Protein AF-A0A2J7QCN4-F1 (afdb_monomer_lite)

Radius of gyration: 25.16 Å; chains: 1; bounding box: 53×56×81 Å

Foldseek 3Di:
DDDDDDDDPDDDDDDDPDDDDDDPDPDPPPDPPPDPDPDPVVVCVVPDPDDPVNVVVVVVVVVVLLVVLLVVLLVLLCVLQVDDSVLSNVQCVVPVCSSVADSVQLNLQSVLCVVLVHHSVLCSVVVVSSRDGPVLLVVLVVLVVLLVPSPPSLQVLVSPDDPVLSNVLSVLLCVCQVPQVVSHPLVSCCVLVVHGSSVSNNVCSVVVCLSVPPVVVNVVVSVVVVVVVVVVVD

Secondary structure (DSSP, 8-state):
--PPPP-------------------------------S-HHHHHHHH----HHHHHHHHHHHHHHHHHHHHHHHHHHHHHH---HHHHHHHHHH-GGGGGS-HHHHHHHHHHHHHTT--HHHHHH-GGGGGS-HHHHHHHHHHHHHTT---HHHHGGGGGS-HHHHHHHHHHHHHHTTTSGGG-HHHHHHHHHT--HHHHHHHHHH-GGGGTS-HHHHHHHHHHHHHHHHHH--

Structure (mmCIF, N/CA/C/O backbone):
data_AF-A0A2J7QCN4-F1
#
_entry.id   AF-A0A2J7QCN4-F1
#
loop_
_atom_site.group_PDB
_atom_site.id
_atom_site.type_symbol
_atom_site.label_atom_id
_atom_site.label_alt_id
_atom_site.label_comp_id
_atom_site.label_asym_id
_atom_site.label_entity_id
_atom_site.label_seq_id
_atom_site.pdbx_PDB_ins_code
_atom_site.Cartn_x
_a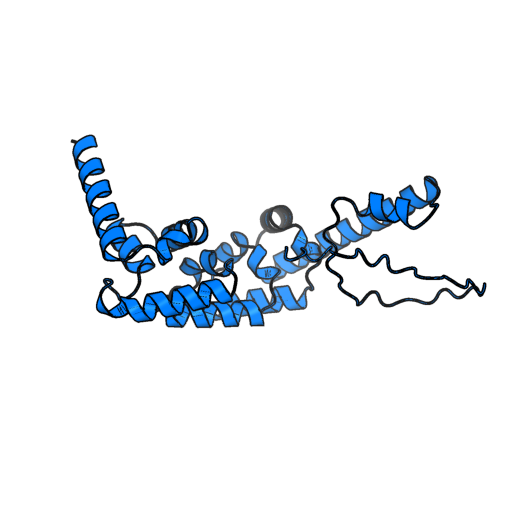tom_site.Cartn_y
_atom_site.Cartn_z
_atom_site.occupancy
_atom_site.B_iso_or_equiv
_atom_site.auth_seq_id
_atom_site.auth_comp_id
_atom_site.auth_asym_id
_atom_site.auth_atom_id
_atom_site.pdbx_PDB_model_num
ATOM 1 N N . MET A 1 1 ? -29.861 -42.115 1.160 1.00 37.62 1 MET A N 1
ATOM 2 C CA . MET A 1 1 ? -28.530 -42.316 0.552 1.00 37.62 1 MET A CA 1
ATOM 3 C C . MET A 1 1 ? -28.405 -41.332 -0.600 1.00 37.62 1 MET A C 1
ATOM 5 O O . MET A 1 1 ? -29.045 -41.533 -1.619 1.00 37.62 1 MET A O 1
ATOM 9 N N . GLY A 1 2 ? -27.727 -40.205 -0.376 1.00 33.53 2 GLY A N 1
ATOM 10 C CA . GLY A 1 2 ? -27.550 -39.142 -1.370 1.00 33.53 2 GLY A CA 1
ATOM 11 C C . GLY A 1 2 ? -26.105 -39.142 -1.850 1.00 33.53 2 GLY A C 1
ATOM 12 O O . GLY A 1 2 ? -25.197 -38.942 -1.048 1.00 33.53 2 GLY A O 1
ATOM 13 N N . SER A 1 3 ? -25.912 -39.446 -3.128 1.00 32.59 3 SER A N 1
ATOM 14 C CA . SER A 1 3 ? -24.612 -39.659 -3.760 1.00 32.59 3 SER A CA 1
ATOM 15 C C . SER A 1 3 ? -23.848 -38.347 -3.967 1.00 32.59 3 SER A C 1
ATOM 17 O O . SER A 1 3 ? -24.400 -37.350 -4.426 1.00 32.59 3 SER A O 1
ATOM 19 N N . VAL A 1 4 ? -22.559 -38.377 -3.630 1.00 31.53 4 VAL A N 1
ATOM 20 C CA . VAL A 1 4 ? -21.573 -37.302 -3.815 1.00 31.53 4 VAL A CA 1
ATOM 21 C C . VAL A 1 4 ? -21.282 -37.105 -5.314 1.00 31.53 4 VAL A C 1
ATOM 23 O O . VAL A 1 4 ? -21.161 -38.105 -6.025 1.00 31.53 4 VAL A O 1
ATOM 26 N N . PRO A 1 5 ? -21.108 -35.872 -5.831 1.00 33.16 5 PRO A N 1
ATOM 27 C CA . PRO A 1 5 ? -20.642 -35.679 -7.197 1.00 33.16 5 PRO A CA 1
ATOM 28 C C . PRO A 1 5 ? -19.135 -35.951 -7.303 1.00 33.16 5 PRO A C 1
ATOM 30 O O . PRO A 1 5 ? -18.314 -35.313 -6.643 1.00 33.16 5 PRO A O 1
ATOM 33 N N . VAL A 1 6 ? -18.789 -36.893 -8.178 1.00 34.16 6 VAL A N 1
ATOM 34 C CA . VAL A 1 6 ? -17.428 -37.199 -8.627 1.00 34.16 6 VAL A CA 1
ATOM 35 C C . VAL A 1 6 ? -16.968 -36.096 -9.587 1.00 34.16 6 VAL A C 1
ATOM 37 O O . VAL A 1 6 ? -17.616 -35.837 -10.601 1.00 34.16 6 VAL A O 1
ATOM 40 N N . PHE A 1 7 ? -15.847 -35.440 -9.280 1.00 29.42 7 PHE A N 1
ATOM 41 C CA . PHE A 1 7 ? -15.194 -34.500 -10.192 1.00 29.42 7 PHE A CA 1
ATOM 42 C C . PHE A 1 7 ? -14.571 -35.271 -11.363 1.00 29.42 7 PHE A C 1
ATOM 44 O O . PHE A 1 7 ? -13.593 -35.996 -11.202 1.00 29.42 7 PHE A O 1
ATOM 51 N N . VAL A 1 8 ? -15.149 -35.112 -12.552 1.00 31.61 8 VAL A N 1
ATOM 52 C CA . VAL A 1 8 ? -14.617 -35.665 -13.800 1.00 31.61 8 VAL A CA 1
ATOM 53 C C . VAL A 1 8 ? -13.475 -34.768 -14.281 1.00 31.61 8 VAL A C 1
ATOM 55 O O . VAL A 1 8 ? -13.706 -33.653 -14.751 1.00 31.61 8 VAL A O 1
ATOM 58 N N . ASN A 1 9 ? -12.238 -35.258 -14.179 1.00 29.83 9 ASN A N 1
ATOM 59 C CA . ASN A 1 9 ? -11.083 -34.673 -14.857 1.00 29.83 9 ASN A CA 1
ATOM 60 C C . ASN A 1 9 ? -11.290 -34.778 -16.375 1.00 29.83 9 ASN A C 1
ATOM 62 O O . ASN A 1 9 ? -11.136 -35.849 -16.961 1.00 29.83 9 ASN A O 1
ATOM 66 N N . ARG A 1 10 ? -11.642 -33.666 -17.031 1.00 28.80 10 ARG A N 1
ATOM 67 C CA . ARG A 1 10 ? -11.603 -33.574 -18.496 1.00 28.80 10 ARG A CA 1
ATOM 68 C C . ARG A 1 10 ? -10.154 -33.414 -18.943 1.00 28.80 10 ARG A C 1
ATOM 70 O O . ARG A 1 10 ? -9.606 -32.316 -18.912 1.00 28.80 10 ARG A O 1
ATOM 77 N N . VAL A 1 11 ? -9.556 -34.517 -19.379 1.00 28.55 11 VAL A N 1
ATOM 78 C CA . VAL A 1 11 ? -8.359 -34.509 -20.222 1.00 28.55 11 VAL A CA 1
ATOM 79 C C . VAL A 1 11 ? -8.777 -33.949 -21.582 1.00 28.55 11 VAL A C 1
ATOM 81 O O . VAL A 1 11 ? -9.581 -34.555 -22.287 1.00 28.55 11 VAL A O 1
ATOM 84 N N . ILE A 1 12 ? -8.286 -32.762 -21.937 1.00 28.27 12 ILE A N 1
ATOM 85 C CA . ILE A 1 12 ? -8.463 -32.207 -23.281 1.00 28.27 12 ILE A CA 1
ATOM 86 C C . ILE A 1 12 ? -7.458 -32.928 -24.185 1.00 28.27 12 ILE A C 1
ATOM 88 O O . ILE A 1 12 ? -6.267 -32.633 -24.150 1.00 28.27 12 ILE A O 1
ATOM 92 N N . GLN A 1 13 ? -7.930 -33.898 -24.970 1.00 25.45 13 GLN A N 1
ATOM 93 C CA . GLN A 1 13 ? -7.167 -34.441 -26.093 1.00 25.45 13 GLN A CA 1
ATOM 94 C C . GLN A 1 13 ? -7.101 -33.378 -27.195 1.00 25.45 13 GLN A C 1
ATOM 96 O O . GLN A 1 13 ? -8.122 -33.023 -27.780 1.00 25.45 13 GLN A O 1
ATOM 101 N N . ILE A 1 14 ? -5.900 -32.879 -27.486 1.00 32.44 14 ILE A N 1
ATOM 102 C CA . ILE A 1 14 ? -5.629 -32.113 -28.705 1.00 32.44 14 ILE A CA 1
ATOM 103 C C . ILE A 1 14 ? -5.033 -33.099 -29.710 1.00 32.44 14 ILE A C 1
ATOM 105 O O . ILE A 1 14 ? -3.879 -33.504 -29.597 1.00 32.44 14 ILE A O 1
ATOM 109 N N . SER A 1 15 ? -5.842 -33.534 -30.672 1.00 27.91 15 SER A N 1
ATOM 110 C CA . SER A 1 15 ? -5.385 -34.312 -31.822 1.00 27.91 15 SER A CA 1
ATOM 111 C C . SER A 1 15 ? -4.642 -33.393 -32.797 1.00 27.91 15 SER A C 1
ATOM 113 O O . SER A 1 15 ? -5.266 -32.559 -33.451 1.00 27.91 15 SER A O 1
ATOM 115 N N . ASN A 1 16 ? -3.321 -33.548 -32.911 1.00 32.59 16 ASN A N 1
ATOM 116 C CA . ASN A 1 16 ? -2.521 -32.880 -33.937 1.00 32.59 16 ASN A CA 1
ATOM 117 C C . ASN A 1 16 ? -2.533 -33.705 -35.231 1.00 32.59 16 ASN A C 1
ATOM 119 O O . ASN A 1 16 ? -1.827 -34.704 -35.350 1.00 32.59 16 ASN A O 1
ATOM 123 N N . SER A 1 17 ? -3.293 -33.262 -36.231 1.00 29.64 17 SER A N 1
ATOM 124 C CA . SER A 1 17 ? -3.067 -33.652 -37.624 1.00 29.64 17 SER A CA 1
ATOM 125 C C . SER A 1 17 ? -1.916 -32.811 -38.185 1.00 29.64 17 SER A C 1
ATOM 127 O O . SER A 1 17 ? -2.104 -31.657 -38.572 1.00 29.64 17 SER A O 1
ATOM 129 N N . ILE A 1 18 ? -0.708 -33.374 -38.190 1.00 31.88 18 ILE A N 1
ATOM 130 C CA . ILE A 1 18 ? 0.493 -32.747 -38.754 1.00 31.88 18 ILE A CA 1
ATOM 131 C C . ILE A 1 18 ? 0.404 -32.809 -40.283 1.00 31.88 18 ILE A C 1
ATOM 133 O O . ILE A 1 18 ? 0.609 -33.866 -40.876 1.00 31.88 18 ILE A O 1
ATOM 137 N N . SER A 1 19 ? 0.138 -31.673 -40.928 1.00 27.52 19 SER A N 1
ATOM 138 C CA . SER A 1 19 ? 0.471 -31.478 -42.343 1.00 27.52 19 SER A CA 1
ATOM 139 C C . SER A 1 19 ? 1.795 -30.726 -42.423 1.00 27.52 19 SER A C 1
ATOM 141 O O . SER A 1 19 ? 1.923 -29.604 -41.940 1.00 27.52 19 SER A O 1
ATOM 143 N N . LYS A 1 20 ? 2.804 -31.394 -42.987 1.00 40.84 20 LYS A N 1
ATOM 144 C CA . LYS A 1 20 ? 4.145 -30.859 -43.227 1.00 40.84 20 LYS A CA 1
ATOM 145 C C . LYS A 1 20 ? 4.080 -29.736 -44.264 1.00 40.84 20 LYS A C 1
ATOM 147 O O . LYS A 1 20 ? 3.957 -30.021 -45.449 1.00 40.84 20 LYS A O 1
ATOM 152 N N . THR A 1 21 ? 4.262 -28.491 -43.840 1.00 27.11 21 THR A N 1
ATOM 153 C CA . THR A 1 21 ? 4.713 -27.403 -44.719 1.00 27.11 21 THR A CA 1
ATOM 154 C C . THR A 1 21 ? 5.641 -26.478 -43.944 1.00 27.11 21 THR A C 1
ATOM 156 O O . THR A 1 21 ? 5.230 -25.834 -42.982 1.00 27.11 21 THR A O 1
ATOM 159 N N . ASN A 1 22 ? 6.901 -26.434 -44.379 1.00 38.41 22 ASN A N 1
ATOM 160 C CA . ASN A 1 22 ? 7.912 -25.476 -43.951 1.00 38.41 22 ASN A CA 1
ATOM 161 C C . ASN A 1 22 ? 7.435 -24.048 -44.231 1.00 38.41 22 ASN A C 1
ATOM 163 O O . ASN A 1 22 ? 7.489 -23.600 -45.373 1.00 38.41 22 ASN A O 1
ATOM 167 N N . VAL A 1 23 ? 7.013 -23.325 -43.196 1.00 28.00 23 VAL A N 1
ATOM 168 C CA . VAL A 1 23 ? 6.958 -21.861 -43.204 1.00 28.00 23 VAL A CA 1
ATOM 169 C C . VAL A 1 23 ? 7.360 -21.390 -41.814 1.00 28.00 23 VAL A C 1
ATOM 171 O O . VAL A 1 23 ? 6.683 -21.669 -40.827 1.00 28.00 23 VAL A O 1
ATOM 174 N N . ILE A 1 24 ? 8.469 -20.658 -41.746 1.00 34.16 24 ILE A N 1
ATOM 175 C CA . ILE A 1 24 ? 8.849 -19.834 -40.599 1.00 34.16 24 ILE A CA 1
ATOM 176 C C . ILE A 1 24 ? 7.786 -18.731 -40.490 1.00 34.16 24 ILE A C 1
ATOM 178 O O . ILE A 1 24 ? 7.936 -17.638 -41.033 1.00 34.16 24 ILE A O 1
ATOM 182 N N . SER A 1 25 ? 6.654 -19.027 -39.856 1.00 28.39 25 SER A N 1
ATOM 183 C CA . SER A 1 25 ? 5.650 -18.020 -39.533 1.00 28.39 25 SER A CA 1
ATOM 184 C C . SER A 1 25 ? 5.987 -17.435 -38.169 1.00 28.39 25 SER A C 1
ATOM 186 O O . SER A 1 25 ? 5.909 -18.121 -37.151 1.00 28.39 25 SER A O 1
ATOM 188 N N . ARG A 1 26 ? 6.361 -16.152 -38.152 1.00 32.62 26 ARG A N 1
ATOM 189 C CA . ARG A 1 26 ? 6.443 -15.327 -36.944 1.00 32.62 26 ARG A CA 1
ATOM 190 C C . ARG A 1 26 ? 5.085 -15.354 -36.238 1.00 32.62 26 ARG A C 1
ATOM 192 O O . ARG A 1 26 ? 4.160 -14.671 -36.666 1.00 32.62 26 ARG A O 1
ATOM 199 N N . ILE A 1 27 ? 4.958 -16.135 -35.169 1.00 28.89 27 ILE A N 1
ATOM 200 C CA . ILE A 1 27 ? 3.779 -16.088 -34.303 1.00 28.89 27 ILE A CA 1
ATOM 201 C C . ILE A 1 27 ? 3.999 -14.942 -33.307 1.00 28.89 27 ILE A C 1
ATOM 203 O O . ILE A 1 27 ? 4.975 -14.973 -32.554 1.00 28.89 27 ILE A O 1
ATOM 207 N N . PRO A 1 28 ? 3.124 -13.923 -33.262 1.00 28.41 28 PRO A N 1
ATOM 208 C CA . PRO A 1 28 ? 3.174 -12.930 -32.207 1.00 28.41 28 PRO A CA 1
ATOM 209 C C . PRO A 1 28 ? 2.711 -13.606 -30.913 1.00 28.41 28 PRO A C 1
ATOM 211 O O . PRO A 1 28 ? 1.531 -13.908 -30.740 1.00 28.41 28 PRO A O 1
ATOM 214 N N . LEU A 1 29 ? 3.641 -13.852 -29.988 1.00 36.38 29 LEU A N 1
ATOM 215 C CA . LEU A 1 29 ? 3.338 -14.330 -28.638 1.00 36.38 29 LEU A CA 1
ATOM 216 C C . LEU A 1 29 ? 2.695 -13.202 -27.816 1.00 36.38 29 LEU A C 1
ATOM 218 O O . LEU A 1 29 ? 3.283 -12.651 -26.889 1.00 36.38 29 LEU A O 1
ATOM 222 N N . CYS A 1 30 ? 1.456 -12.855 -28.155 1.00 29.64 30 CYS A N 1
ATOM 223 C CA . CYS A 1 30 ? 0.575 -12.068 -27.306 1.00 29.64 30 CYS A CA 1
ATOM 224 C C . CYS A 1 30 ? -0.631 -12.928 -26.921 1.00 29.64 30 CYS A C 1
ATOM 226 O O . CYS A 1 30 ? -1.755 -12.687 -27.336 1.00 29.64 30 CYS A O 1
ATOM 228 N N . ASN A 1 31 ? -0.376 -13.955 -26.113 1.00 28.91 31 ASN A N 1
ATOM 229 C CA . ASN A 1 31 ? -1.382 -14.549 -25.243 1.00 28.91 31 ASN A CA 1
ATOM 230 C C . ASN A 1 31 ? -0.716 -14.822 -23.896 1.00 28.91 31 ASN A C 1
ATOM 232 O O . ASN A 1 31 ? -0.062 -15.839 -23.680 1.00 28.91 31 ASN A O 1
ATOM 236 N N . ARG A 1 32 ? -0.840 -13.846 -22.988 1.00 35.75 32 ARG A N 1
ATOM 237 C CA . ARG A 1 32 ? -0.408 -13.961 -21.592 1.00 35.75 32 ARG A CA 1
ATOM 238 C C . ARG A 1 32 ? -1.319 -14.947 -20.862 1.00 35.75 32 ARG A C 1
ATOM 240 O O . ARG A 1 32 ? -2.229 -14.540 -20.144 1.00 35.75 32 ARG A O 1
ATOM 247 N N . ILE A 1 33 ? -1.041 -16.236 -21.000 1.00 28.39 33 ILE A N 1
ATOM 248 C CA . ILE A 1 33 ? -1.366 -17.194 -19.949 1.00 28.39 33 ILE A CA 1
ATOM 249 C C . ILE A 1 33 ? -0.236 -17.053 -18.929 1.00 28.39 33 ILE A C 1
ATOM 251 O O . ILE A 1 33 ? 0.910 -17.399 -19.205 1.00 28.39 33 ILE A O 1
ATOM 255 N N . SER A 1 34 ? -0.529 -16.479 -17.760 1.00 30.98 34 SER A N 1
ATOM 256 C CA . SER A 1 34 ? 0.391 -16.512 -16.620 1.00 30.98 34 SER A CA 1
ATOM 257 C C . SER A 1 34 ? 0.478 -17.943 -16.101 1.00 30.98 34 SER A C 1
ATOM 259 O O . SER A 1 34 ? -0.148 -18.288 -15.100 1.00 30.98 34 SER A O 1
ATOM 261 N N . ILE A 1 35 ? 1.252 -18.783 -16.782 1.00 31.47 35 ILE A N 1
ATOM 262 C CA . ILE A 1 35 ? 1.657 -20.063 -16.223 1.00 31.47 35 ILE A CA 1
ATOM 263 C C . ILE A 1 35 ? 2.768 -19.742 -15.217 1.00 31.47 35 ILE A C 1
ATOM 265 O O . ILE A 1 35 ? 3.875 -19.350 -15.584 1.00 31.47 35 ILE A O 1
ATOM 269 N N . ARG A 1 36 ? 2.449 -19.827 -13.921 1.00 33.06 36 ARG A N 1
ATOM 270 C CA . ARG A 1 36 ? 3.464 -19.908 -12.864 1.00 33.06 36 ARG A CA 1
ATOM 271 C C . ARG A 1 36 ? 4.140 -21.266 -13.009 1.00 33.06 36 ARG A C 1
ATOM 273 O O . ARG A 1 36 ? 3.643 -22.247 -12.470 1.00 33.06 36 ARG A O 1
ATOM 280 N N . VAL A 1 37 ? 5.237 -21.322 -13.748 1.00 36.00 37 VAL A N 1
ATOM 281 C CA . VAL A 1 37 ? 6.035 -22.541 -13.877 1.00 36.00 37 VAL A CA 1
ATOM 282 C C . VAL A 1 37 ? 7.326 -22.279 -13.140 1.00 36.00 37 VAL A C 1
ATOM 284 O O . VAL A 1 37 ? 8.145 -21.468 -13.570 1.00 36.00 37 VAL A O 1
ATOM 287 N N . ALA A 1 38 ? 7.482 -22.940 -11.999 1.00 33.12 38 ALA A N 1
ATOM 288 C CA . ALA A 1 38 ? 8.807 -23.221 -11.490 1.00 33.12 38 ALA A CA 1
ATOM 289 C C . ALA A 1 38 ? 9.499 -24.054 -12.579 1.00 33.12 38 ALA A C 1
ATOM 291 O O . ALA A 1 38 ? 9.133 -25.204 -12.794 1.00 33.12 38 ALA A O 1
ATOM 292 N N . SER A 1 39 ? 10.411 -23.423 -13.317 1.00 39.84 39 SER A N 1
ATOM 293 C CA . SER A 1 39 ? 11.233 -24.040 -14.365 1.00 39.84 39 SER A CA 1
ATOM 294 C C . SER A 1 39 ? 10.498 -24.334 -15.685 1.00 39.84 39 SER A C 1
ATOM 296 O O . SER A 1 39 ? 10.040 -25.444 -15.941 1.00 39.84 39 SER A O 1
ATOM 298 N N . GLN A 1 40 ? 10.467 -23.346 -16.590 1.00 44.03 40 GLN A N 1
ATOM 299 C CA . GLN A 1 40 ? 10.102 -23.542 -18.007 1.00 44.03 40 GLN A CA 1
ATOM 300 C C . GLN A 1 40 ? 10.906 -24.669 -18.688 1.00 44.03 40 GLN A C 1
ATOM 302 O O . GLN A 1 40 ? 10.403 -25.284 -19.622 1.00 44.03 40 GLN A O 1
ATOM 307 N N . SER A 1 41 ? 12.101 -24.997 -18.184 1.00 46.47 41 SER A N 1
ATOM 308 C CA . SER A 1 41 ? 12.919 -26.120 -18.657 1.00 46.47 41 SER A CA 1
ATOM 309 C C . SER A 1 41 ? 12.246 -27.490 -18.505 1.00 46.47 41 SER A C 1
ATOM 311 O O . SER A 1 41 ? 12.491 -28.375 -19.321 1.00 46.47 41 SER A O 1
ATOM 313 N N . LEU A 1 42 ? 11.367 -27.674 -17.513 1.00 42.44 42 LEU A N 1
ATOM 314 C CA . LEU A 1 42 ? 10.618 -28.924 -17.343 1.00 42.44 42 LEU A CA 1
ATOM 315 C C . LEU A 1 42 ? 9.452 -29.029 -18.336 1.00 42.44 42 LEU A C 1
ATOM 317 O O . LEU A 1 42 ? 9.222 -30.100 -18.885 1.00 42.44 42 LEU A O 1
ATOM 321 N N . LEU A 1 43 ? 8.781 -27.913 -18.645 1.00 43.69 43 LEU A N 1
ATOM 322 C CA . LEU A 1 43 ? 7.694 -27.898 -19.634 1.00 43.69 43 LEU A CA 1
ATOM 323 C C . LEU A 1 43 ? 8.176 -28.130 -21.069 1.00 43.69 43 LEU A C 1
ATOM 325 O O . LEU A 1 43 ? 7.457 -28.740 -21.855 1.00 43.69 43 LEU A O 1
ATOM 329 N N . ILE A 1 44 ? 9.372 -27.652 -21.422 1.00 49.50 44 ILE A N 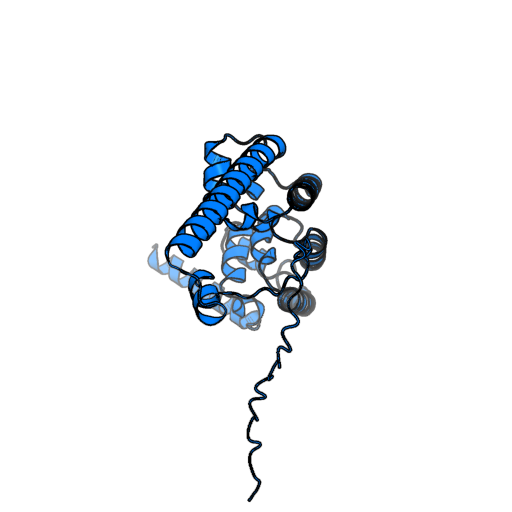1
ATOM 330 C CA . ILE A 1 44 ? 9.942 -27.866 -22.763 1.00 49.50 44 ILE A CA 1
ATOM 331 C C . ILE A 1 44 ? 10.282 -29.350 -22.974 1.00 49.50 44 ILE A C 1
ATOM 333 O O . ILE A 1 44 ? 10.013 -29.893 -24.045 1.00 49.50 44 ILE A O 1
ATOM 337 N N . ARG A 1 45 ? 10.783 -30.033 -21.935 1.00 45.31 45 ARG A N 1
ATOM 338 C CA . ARG A 1 45 ? 11.063 -31.479 -21.974 1.00 45.31 45 ARG A CA 1
ATOM 339 C C . ARG A 1 45 ? 9.816 -32.336 -22.179 1.00 45.31 45 ARG A C 1
ATOM 341 O O . ARG A 1 45 ? 9.896 -33.379 -22.814 1.00 45.31 45 ARG A O 1
ATOM 348 N N . GLU A 1 46 ? 8.681 -31.911 -21.635 1.00 47.41 46 GLU A N 1
ATOM 349 C CA . GLU A 1 46 ? 7.443 -32.697 -21.670 1.00 47.41 46 GLU A CA 1
ATOM 350 C C . GLU A 1 46 ? 6.647 -32.498 -22.974 1.00 47.41 46 GLU A C 1
ATOM 352 O O . GLU A 1 46 ? 5.850 -33.355 -23.348 1.00 47.41 46 GLU A O 1
ATOM 357 N N . LEU A 1 47 ? 6.883 -31.393 -23.698 1.00 49.88 47 LEU A N 1
ATOM 358 C CA . LEU A 1 47 ? 6.157 -31.041 -24.928 1.00 49.88 47 LEU A CA 1
ATOM 359 C C . LEU A 1 47 ? 6.947 -31.271 -26.224 1.00 49.88 47 LEU A C 1
ATOM 361 O O . LEU A 1 47 ? 6.347 -31.284 -27.300 1.00 49.88 47 LEU A O 1
ATOM 365 N N . THR A 1 48 ? 8.262 -31.472 -26.150 1.00 49.03 48 THR A N 1
ATOM 366 C CA . THR A 1 48 ? 9.123 -31.621 -27.330 1.00 49.03 48 THR A CA 1
ATOM 367 C C . THR A 1 48 ? 10.315 -32.528 -27.017 1.00 49.03 48 THR A C 1
ATOM 369 O O . THR A 1 48 ? 10.990 -32.336 -26.010 1.00 49.03 48 THR A O 1
ATOM 372 N N . SER A 1 49 ? 10.601 -33.504 -27.885 1.00 56.50 49 SER A N 1
ATOM 373 C CA . SER A 1 49 ? 11.833 -34.309 -27.857 1.00 56.50 49 SER A CA 1
ATOM 374 C C . SER A 1 49 ? 13.032 -33.457 -28.307 1.00 56.50 49 SER A C 1
ATOM 376 O O . SER A 1 49 ? 13.554 -33.639 -29.405 1.00 56.50 49 SER A O 1
ATOM 378 N N . VAL A 1 50 ? 13.383 -32.446 -27.514 1.00 57.31 50 VAL A N 1
ATOM 379 C CA . VAL A 1 50 ? 14.478 -31.507 -27.802 1.00 57.31 50 VAL A CA 1
ATOM 380 C C . VAL A 1 50 ? 15.802 -32.189 -27.462 1.00 57.31 50 VAL A C 1
ATOM 382 O O . VAL A 1 50 ? 15.927 -32.743 -26.368 1.00 57.31 50 VAL A O 1
ATOM 385 N N . ASN A 1 51 ? 16.766 -32.175 -28.386 1.00 64.69 51 ASN A N 1
ATOM 386 C CA . ASN A 1 51 ? 18.107 -32.699 -28.123 1.00 64.69 51 ASN A CA 1
ATOM 387 C C . ASN A 1 51 ? 18.837 -31.799 -27.114 1.00 64.69 51 ASN A C 1
ATOM 389 O O . ASN A 1 51 ? 18.538 -30.609 -27.005 1.00 64.69 51 ASN A O 1
ATOM 393 N N . ASP A 1 52 ? 19.810 -32.347 -26.384 1.00 62.59 52 ASP A N 1
ATOM 394 C CA . ASP A 1 52 ? 20.534 -31.582 -25.361 1.00 62.59 52 ASP A CA 1
ATOM 395 C C . ASP A 1 52 ? 21.255 -30.350 -25.957 1.00 62.59 52 ASP A C 1
ATOM 397 O O . ASP A 1 52 ? 21.258 -29.298 -25.323 1.00 62.59 52 ASP A O 1
ATOM 401 N N . ASP A 1 53 ? 21.755 -30.421 -27.198 1.00 61.78 53 ASP A N 1
ATOM 402 C CA . ASP A 1 53 ? 22.376 -29.283 -27.904 1.00 61.78 53 ASP A CA 1
ATOM 403 C C . ASP A 1 53 ? 21.386 -28.133 -28.181 1.00 61.78 53 ASP A C 1
ATOM 405 O O . ASP A 1 53 ? 21.687 -26.968 -27.911 1.00 61.78 53 ASP A O 1
ATOM 409 N N . ASP A 1 54 ? 20.165 -28.453 -28.623 1.00 60.81 54 ASP A N 1
ATOM 410 C CA . ASP A 1 54 ? 19.098 -27.466 -28.839 1.00 60.81 54 ASP A CA 1
ATOM 411 C C . ASP A 1 54 ? 18.687 -26.803 -27.508 1.00 60.81 54 ASP A C 1
ATOM 413 O O . ASP A 1 54 ? 18.340 -25.620 -27.454 1.00 60.81 54 ASP A O 1
ATOM 417 N N . LEU A 1 55 ? 18.753 -27.549 -26.398 1.00 57.78 55 LEU A N 1
ATOM 418 C CA . LEU A 1 55 ? 18.450 -27.039 -25.061 1.00 57.78 55 LEU A CA 1
ATOM 419 C C . LEU A 1 55 ? 19.490 -26.005 -24.591 1.00 57.78 55 LEU A C 1
ATOM 421 O O . LEU A 1 55 ? 19.114 -25.023 -23.944 1.00 57.78 55 LEU A O 1
ATOM 425 N N . TYR A 1 56 ? 20.772 -26.193 -24.927 1.00 66.94 56 TYR A N 1
ATOM 426 C CA . TYR A 1 56 ? 21.833 -25.225 -24.627 1.00 66.94 56 TYR A CA 1
ATOM 427 C C . TYR A 1 56 ? 21.670 -23.926 -25.420 1.00 66.94 56 TYR A C 1
ATOM 429 O O . TYR A 1 56 ? 21.757 -22.850 -24.823 1.00 66.94 56 TYR A O 1
ATOM 437 N N . GLU A 1 57 ? 21.378 -23.999 -26.721 1.00 62.56 57 GLU A N 1
ATOM 438 C CA . GLU A 1 57 ? 21.142 -22.803 -27.546 1.00 62.56 57 GLU A CA 1
ATOM 439 C C . GLU A 1 57 ? 19.919 -22.011 -27.075 1.00 62.56 57 GLU A C 1
ATOM 441 O O . GLU A 1 57 ? 19.969 -20.785 -26.951 1.00 62.56 57 GLU A O 1
ATOM 446 N N . ILE A 1 58 ? 18.831 -22.709 -26.743 1.00 63.34 58 ILE A N 1
ATOM 447 C CA . ILE A 1 58 ? 17.625 -22.095 -26.183 1.00 63.34 58 ILE A CA 1
ATOM 448 C C . ILE A 1 58 ? 17.953 -21.382 -24.864 1.00 63.34 58 ILE A C 1
ATOM 450 O O . ILE A 1 58 ? 17.547 -20.236 -24.659 1.00 63.34 58 ILE A O 1
ATOM 454 N N . ASN A 1 59 ? 18.704 -22.030 -23.971 1.00 65.94 59 ASN A N 1
ATOM 455 C CA . ASN A 1 59 ? 19.068 -21.449 -22.681 1.00 65.94 59 ASN A CA 1
ATOM 456 C C . ASN A 1 59 ? 20.007 -20.235 -22.827 1.00 65.94 59 ASN A C 1
ATOM 458 O O . ASN A 1 59 ? 19.830 -19.242 -22.122 1.00 65.94 59 ASN A O 1
ATOM 462 N N . ASP A 1 60 ? 20.953 -20.272 -23.770 1.00 66.75 60 ASP A N 1
ATOM 463 C CA . ASP A 1 60 ? 21.851 -19.148 -24.068 1.00 66.75 60 ASP A CA 1
ATOM 464 C C . ASP A 1 60 ? 21.102 -17.939 -24.661 1.00 66.75 60 ASP A C 1
ATOM 466 O O . ASP A 1 60 ? 21.343 -16.793 -24.270 1.00 66.75 60 ASP A O 1
ATOM 470 N N . LEU A 1 61 ? 20.126 -18.178 -25.545 1.00 65.19 61 LEU A N 1
ATOM 471 C CA . LEU A 1 61 ? 19.233 -17.127 -26.047 1.00 65.19 61 LEU A CA 1
ATOM 472 C C . LEU A 1 61 ? 18.403 -16.503 -24.914 1.00 65.19 61 LEU A C 1
ATOM 474 O O . LEU A 1 61 ? 18.303 -15.276 -24.829 1.00 65.19 61 LEU A O 1
ATOM 478 N N . TYR A 1 62 ? 17.863 -17.319 -24.003 1.00 67.56 62 TYR A N 1
ATOM 479 C CA . TYR A 1 62 ? 17.110 -16.821 -22.847 1.00 67.56 62 TYR A CA 1
ATOM 480 C C . TYR A 1 62 ? 17.968 -15.992 -21.883 1.00 67.56 62 TYR A C 1
ATOM 482 O O . TYR A 1 62 ? 17.501 -14.960 -21.386 1.00 67.56 62 TYR A O 1
ATOM 490 N N . GLU A 1 63 ? 19.208 -16.405 -21.611 1.00 67.56 63 GLU A N 1
ATOM 491 C CA . GLU A 1 63 ? 20.119 -15.636 -20.755 1.00 67.56 63 GLU A CA 1
ATOM 492 C C . GLU A 1 63 ? 20.563 -14.325 -21.427 1.00 67.56 63 GLU A C 1
ATOM 494 O O . GLU A 1 63 ? 20.606 -13.281 -20.765 1.00 67.56 63 GLU A O 1
ATOM 499 N N . ARG A 1 64 ? 20.778 -14.318 -22.753 1.00 65.12 64 ARG A N 1
ATOM 500 C CA . ARG A 1 64 ? 21.049 -13.084 -23.515 1.00 65.12 64 ARG A CA 1
ATOM 501 C C . ARG A 1 64 ? 19.887 -12.093 -23.460 1.00 65.12 64 ARG A C 1
ATOM 503 O O . ARG A 1 64 ? 20.105 -10.921 -23.138 1.00 65.12 64 ARG A O 1
ATOM 510 N N . ASP A 1 65 ? 18.658 -12.550 -23.693 1.00 72.81 65 ASP A N 1
ATOM 511 C CA . ASP A 1 65 ? 17.460 -11.704 -23.603 1.00 72.81 65 ASP A CA 1
ATOM 512 C C . ASP A 1 65 ? 17.261 -11.156 -22.186 1.00 72.81 65 ASP A C 1
ATOM 514 O O . ASP A 1 65 ? 16.891 -9.994 -21.986 1.00 72.81 65 ASP A O 1
ATOM 518 N N . ARG A 1 66 ? 17.531 -11.973 -21.166 1.00 70.06 66 ARG A N 1
ATOM 519 C CA . ARG A 1 66 ? 17.439 -11.564 -19.762 1.00 70.06 66 ARG A CA 1
ATOM 520 C C . ARG A 1 66 ? 18.444 -10.467 -19.418 1.00 70.06 66 ARG A C 1
ATOM 522 O O . ARG A 1 66 ? 18.076 -9.517 -18.717 1.00 70.06 66 ARG A O 1
ATOM 529 N N . GLU A 1 67 ? 19.684 -10.595 -19.876 1.00 75.94 67 GLU A N 1
ATOM 530 C CA . GLU A 1 67 ? 20.739 -9.615 -19.612 1.00 75.94 67 GLU A CA 1
ATOM 531 C C . GLU A 1 67 ? 20.504 -8.313 -20.388 1.00 75.94 67 GLU A C 1
ATOM 533 O O . GLU A 1 67 ? 20.648 -7.224 -19.825 1.00 75.94 67 GLU A O 1
ATOM 538 N N . TYR A 1 68 ? 20.038 -8.402 -21.638 1.00 79.12 68 TYR A N 1
ATOM 539 C CA . TYR A 1 68 ? 19.626 -7.234 -22.419 1.00 79.12 68 TYR A CA 1
ATOM 540 C C . TYR A 1 68 ? 18.487 -6.470 -21.733 1.00 79.12 68 TYR A C 1
ATOM 542 O O . TYR A 1 68 ? 18.595 -5.266 -21.490 1.00 79.12 68 TYR A O 1
ATOM 550 N N . ASN A 1 69 ? 17.428 -7.181 -21.333 1.00 81.06 69 ASN A N 1
ATOM 551 C CA . ASN A 1 69 ? 16.285 -6.582 -20.645 1.00 81.06 69 ASN A CA 1
ATOM 552 C C . ASN A 1 69 ? 16.685 -5.951 -19.306 1.00 81.06 69 ASN A C 1
ATOM 554 O O . ASN A 1 69 ? 16.171 -4.891 -18.945 1.00 81.06 69 ASN A O 1
ATOM 558 N N . LYS A 1 70 ? 17.631 -6.559 -18.577 1.00 82.56 70 LYS A N 1
ATOM 559 C CA . LYS A 1 70 ? 18.193 -5.975 -17.353 1.00 82.56 70 LYS A CA 1
ATOM 560 C C . LYS A 1 70 ? 18.901 -4.653 -17.653 1.00 82.56 70 LYS A C 1
ATOM 562 O O . LYS A 1 70 ? 18.562 -3.658 -17.018 1.00 82.56 70 LYS A O 1
ATOM 567 N N . LYS A 1 71 ? 19.831 -4.626 -18.614 1.00 86.94 71 LYS A N 1
ATOM 568 C CA . LYS A 1 71 ? 20.582 -3.410 -18.980 1.00 86.94 71 LYS A CA 1
ATOM 569 C C . LYS A 1 71 ? 19.654 -2.286 -19.436 1.00 86.94 71 LYS A C 1
ATOM 571 O O . LYS A 1 71 ? 19.732 -1.190 -18.894 1.00 86.94 71 LYS A O 1
ATOM 576 N N . ALA A 1 72 ? 18.718 -2.583 -20.339 1.00 86.31 72 ALA A N 1
ATOM 577 C CA . ALA A 1 72 ? 17.735 -1.611 -20.818 1.00 86.31 72 ALA A CA 1
ATOM 578 C C . ALA A 1 72 ? 16.867 -1.047 -19.677 1.00 86.31 72 ALA A C 1
ATOM 580 O O . ALA A 1 72 ? 16.636 0.160 -19.602 1.00 86.31 72 ALA A O 1
ATOM 581 N N . THR A 1 73 ? 16.423 -1.910 -18.756 1.00 88.12 73 THR A N 1
ATOM 582 C CA . THR A 1 73 ? 15.636 -1.499 -17.583 1.00 88.12 73 THR A CA 1
ATOM 583 C C . THR A 1 73 ? 16.445 -0.601 -16.648 1.00 88.12 73 THR A C 1
ATOM 585 O O . THR A 1 73 ? 15.923 0.412 -16.187 1.00 88.12 73 THR A O 1
ATOM 588 N N . VAL A 1 74 ? 17.712 -0.942 -16.382 1.00 89.31 74 VAL A N 1
ATOM 589 C CA . VAL A 1 74 ? 18.600 -0.147 -15.518 1.00 89.31 74 VAL A CA 1
ATOM 590 C C . VAL A 1 74 ? 18.857 1.231 -16.124 1.00 89.31 74 VAL A C 1
ATOM 592 O O . VAL A 1 74 ? 18.613 2.224 -15.446 1.00 89.31 74 VAL A O 1
ATOM 595 N N . SER A 1 75 ? 19.261 1.307 -17.397 1.00 89.56 75 SER A N 1
ATOM 596 C CA . SER A 1 75 ? 19.509 2.587 -18.077 1.00 89.56 75 SER A CA 1
ATOM 597 C C . SER A 1 75 ? 18.284 3.502 -18.034 1.00 89.56 75 SER A C 1
ATOM 599 O O . SER A 1 75 ? 18.386 4.655 -17.631 1.00 89.56 75 SER A O 1
ATOM 601 N N . MET A 1 76 ? 17.102 2.964 -18.341 1.00 89.19 76 MET A N 1
ATOM 602 C CA . MET A 1 76 ? 15.858 3.733 -18.306 1.00 89.19 76 MET A CA 1
ATOM 603 C C . MET A 1 76 ? 15.510 4.230 -16.892 1.00 89.19 76 MET A C 1
ATOM 605 O O . MET A 1 76 ? 15.071 5.363 -16.720 1.00 89.19 76 MET A O 1
ATOM 609 N N . LEU A 1 77 ? 15.652 3.390 -15.864 1.00 90.44 77 LEU A N 1
ATOM 610 C CA . LEU A 1 77 ? 15.306 3.774 -14.491 1.00 90.44 77 LEU A CA 1
ATOM 611 C C . LEU A 1 77 ? 16.282 4.802 -13.911 1.00 90.44 77 LEU A C 1
ATOM 613 O O . LEU A 1 77 ? 15.843 5.661 -13.152 1.00 90.44 77 LEU A O 1
ATOM 617 N N . MET A 1 78 ? 17.561 4.742 -14.289 1.00 90.44 78 MET A N 1
ATOM 618 C CA . MET A 1 78 ? 18.535 5.777 -13.936 1.00 90.44 78 MET A CA 1
ATOM 619 C C . MET A 1 78 ? 18.132 7.143 -14.488 1.00 90.44 78 MET A C 1
ATOM 621 O O . MET A 1 78 ? 18.156 8.124 -13.755 1.00 90.44 78 MET A O 1
ATOM 625 N N . GLU A 1 79 ? 17.722 7.198 -15.758 1.00 87.81 79 GLU A N 1
ATOM 626 C CA . GLU A 1 79 ? 17.286 8.446 -16.395 1.00 87.81 79 GLU A CA 1
ATOM 627 C C . GLU A 1 79 ? 16.009 9.016 -15.758 1.00 87.81 79 GLU A C 1
ATOM 629 O O . GLU A 1 79 ? 15.855 10.228 -15.665 1.00 87.81 79 GLU A O 1
ATOM 634 N N . LEU A 1 80 ? 15.080 8.162 -15.314 1.00 85.56 80 LEU A N 1
ATOM 635 C CA . LEU A 1 80 ? 13.764 8.598 -14.821 1.00 85.56 80 LEU A CA 1
ATOM 636 C C . LEU A 1 80 ? 13.716 8.959 -13.332 1.00 85.56 80 LEU A C 1
ATOM 638 O O . LEU A 1 80 ? 12.833 9.724 -12.923 1.00 85.56 80 LEU A O 1
ATOM 642 N N . LEU A 1 81 ? 14.579 8.339 -12.527 1.00 84.06 81 LEU A N 1
ATOM 643 C CA . LEU A 1 81 ? 14.622 8.503 -11.070 1.00 84.06 81 LEU A CA 1
ATOM 644 C C . LEU A 1 81 ? 15.848 9.284 -10.594 1.00 84.06 81 LEU A C 1
ATOM 646 O O . LEU A 1 81 ? 16.000 9.441 -9.394 1.00 84.06 81 LEU A O 1
ATOM 650 N N . GLU A 1 82 ? 16.745 9.685 -11.501 1.00 84.44 82 GLU A N 1
ATOM 651 C CA . GLU A 1 82 ? 17.985 10.407 -11.173 1.00 84.44 82 GLU A CA 1
ATOM 652 C C . GLU A 1 82 ? 18.857 9.688 -10.112 1.00 84.44 82 GLU A C 1
ATOM 654 O O . GLU A 1 82 ? 19.699 10.289 -9.447 1.00 84.44 82 GLU A O 1
ATOM 659 N N . CYS A 1 83 ? 18.694 8.364 -9.975 1.00 80.06 83 CYS A N 1
ATOM 660 C CA . CYS A 1 83 ? 19.417 7.535 -9.011 1.00 80.06 83 CYS A CA 1
ATOM 661 C C . CYS A 1 83 ? 20.723 6.967 -9.601 1.00 80.06 83 CYS A C 1
ATOM 663 O O . CYS A 1 83 ? 20.783 6.625 -10.790 1.00 80.06 83 CYS A O 1
ATOM 665 N N . PRO A 1 84 ? 21.766 6.751 -8.776 1.00 86.06 84 PRO A N 1
ATOM 666 C CA . PRO A 1 84 ? 22.998 6.110 -9.218 1.00 86.06 84 PRO A CA 1
A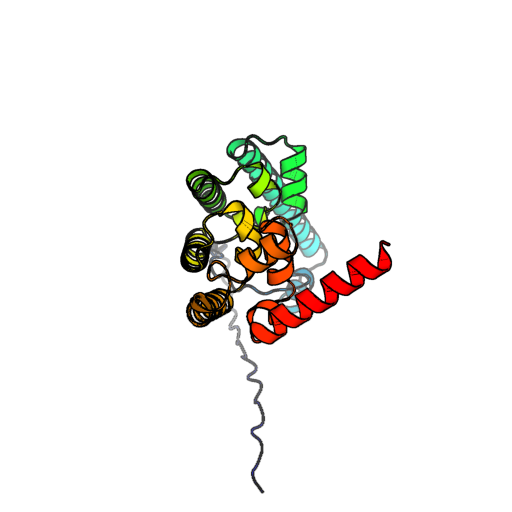TOM 667 C C . PRO A 1 84 ? 22.761 4.662 -9.673 1.00 86.06 84 PRO A C 1
ATOM 669 O O . PRO A 1 84 ? 21.917 3.943 -9.136 1.00 86.06 84 PRO A O 1
ATOM 672 N N . VAL A 1 85 ? 23.587 4.197 -10.621 1.00 87.75 85 VAL A N 1
ATOM 673 C CA . VAL A 1 85 ? 23.516 2.844 -11.220 1.00 87.75 85 VAL A CA 1
ATOM 674 C C . VAL A 1 85 ? 23.343 1.758 -10.154 1.00 87.75 85 VAL A C 1
ATOM 676 O O . VAL A 1 85 ? 22.455 0.919 -10.261 1.00 87.75 85 VAL A O 1
ATOM 679 N N . LYS A 1 86 ? 24.163 1.804 -9.094 1.00 88.88 86 LYS A N 1
ATOM 680 C CA . LYS A 1 86 ? 24.183 0.797 -8.020 1.00 88.88 86 LYS A CA 1
ATOM 681 C C . LYS A 1 86 ? 22.843 0.678 -7.294 1.00 88.88 86 LYS A C 1
ATOM 683 O O . LYS A 1 86 ? 22.441 -0.420 -6.913 1.00 88.88 86 LYS A O 1
ATOM 688 N N . GLU A 1 87 ? 22.153 1.798 -7.100 1.00 89.12 87 GLU A N 1
ATOM 689 C CA . GLU A 1 87 ? 20.825 1.803 -6.495 1.00 89.12 87 GLU A CA 1
ATOM 690 C C . GLU A 1 87 ? 19.835 1.140 -7.446 1.00 89.12 87 GLU A C 1
ATOM 692 O O . GLU A 1 87 ? 19.196 0.149 -7.091 1.00 89.12 87 GLU A O 1
ATOM 697 N N . VAL A 1 88 ? 19.773 1.586 -8.697 1.00 90.44 88 VAL A N 1
ATOM 698 C CA . VAL A 1 88 ? 18.863 0.999 -9.687 1.00 90.44 88 VAL A CA 1
ATOM 699 C C . VAL A 1 88 ? 19.110 -0.506 -9.881 1.00 90.44 88 VAL A C 1
ATOM 701 O O . VAL A 1 88 ? 18.159 -1.286 -9.966 1.00 90.44 88 VAL A O 1
ATOM 704 N N . GLU A 1 89 ? 20.364 -0.957 -9.869 1.00 91.38 89 GLU A N 1
ATOM 705 C CA . GLU A 1 89 ? 20.707 -2.382 -9.908 1.00 91.38 89 GLU A CA 1
ATOM 706 C C . GLU A 1 89 ? 20.173 -3.148 -8.690 1.00 91.38 89 GLU A C 1
ATOM 708 O O . GLU A 1 89 ? 19.528 -4.188 -8.860 1.00 91.38 89 GLU A O 1
ATOM 713 N N . SER A 1 90 ? 20.360 -2.618 -7.474 1.00 92.00 90 SER A N 1
ATOM 714 C CA . SER A 1 90 ? 19.764 -3.164 -6.242 1.00 92.00 90 SER A CA 1
ATOM 715 C C . SER A 1 90 ? 18.235 -3.205 -6.324 1.00 92.00 90 SER A C 1
ATOM 717 O O . SER A 1 90 ? 17.587 -4.161 -5.885 1.00 92.00 90 SER A O 1
ATOM 719 N N . MET A 1 91 ? 17.630 -2.192 -6.941 1.00 92.19 91 MET A N 1
ATOM 720 C CA . MET A 1 91 ? 16.192 -2.111 -7.156 1.00 92.19 91 MET A CA 1
ATOM 721 C C . MET A 1 91 ? 15.681 -3.226 -8.082 1.00 92.19 91 MET A C 1
ATOM 723 O O . MET A 1 91 ? 14.713 -3.916 -7.745 1.00 92.19 91 MET A O 1
ATOM 727 N N . VAL A 1 92 ? 16.361 -3.460 -9.208 1.00 90.94 92 VAL A N 1
ATOM 728 C CA . VAL A 1 92 ? 16.049 -4.550 -10.152 1.00 90.94 92 VAL A CA 1
ATOM 729 C C . VAL A 1 92 ? 16.357 -5.925 -9.546 1.00 90.94 92 VAL A C 1
ATOM 731 O O . VAL A 1 92 ? 15.667 -6.896 -9.853 1.00 90.94 92 VAL A O 1
ATOM 734 N N . GLN A 1 93 ? 17.343 -6.033 -8.652 1.00 90.94 93 GLN A N 1
ATOM 735 C CA . GLN A 1 93 ? 17.615 -7.266 -7.908 1.00 90.94 93 GLN A CA 1
ATOM 736 C C . GLN A 1 93 ? 16.487 -7.598 -6.919 1.00 90.94 93 GLN A C 1
ATOM 738 O O . GLN A 1 93 ? 16.054 -8.749 -6.852 1.00 90.94 93 GLN A O 1
ATOM 743 N N . ARG A 1 94 ? 15.974 -6.599 -6.186 1.00 92.19 94 ARG A N 1
ATOM 744 C CA . ARG A 1 94 ? 14.838 -6.754 -5.255 1.00 92.19 94 ARG A CA 1
ATOM 745 C C . ARG A 1 94 ? 13.508 -7.003 -5.969 1.00 92.19 94 ARG A C 1
ATOM 747 O O . ARG A 1 94 ? 12.619 -7.624 -5.390 1.00 92.19 94 ARG A O 1
ATOM 754 N N . CYS A 1 95 ? 13.355 -6.528 -7.207 1.00 91.75 95 CYS A N 1
ATOM 755 C CA . CYS A 1 95 ? 12.170 -6.767 -8.033 1.00 91.75 95 CYS A CA 1
ATOM 756 C C . CYS A 1 95 ? 12.559 -7.193 -9.464 1.00 91.75 95 CYS A C 1
ATOM 758 O O . CYS A 1 95 ? 12.481 -6.386 -10.397 1.00 91.75 95 CYS A O 1
ATOM 760 N N . PRO A 1 96 ? 12.945 -8.467 -9.673 1.00 89.88 96 PRO A N 1
ATOM 761 C CA . PRO A 1 96 ? 13.393 -8.961 -10.977 1.00 89.88 96 PRO A CA 1
ATOM 762 C C . PRO A 1 96 ? 12.338 -8.860 -12.080 1.00 89.88 96 PRO A C 1
ATOM 764 O O . PRO A 1 96 ? 12.684 -8.846 -13.260 1.00 89.88 96 PRO A O 1
ATOM 767 N N . GLU A 1 97 ? 11.055 -8.784 -11.718 1.00 89.31 97 GLU A N 1
ATOM 768 C CA . GLU A 1 97 ? 9.957 -8.695 -12.680 1.00 89.31 97 GLU A CA 1
ATOM 769 C C . GLU A 1 97 ? 9.979 -7.398 -13.489 1.00 89.31 97 GLU A C 1
ATOM 771 O O . GLU A 1 97 ? 9.398 -7.370 -14.572 1.00 89.31 97 GLU A O 1
ATOM 776 N N . LEU A 1 98 ? 10.667 -6.354 -13.006 1.00 89.88 98 LEU A N 1
ATOM 777 C CA . LEU A 1 98 ? 10.819 -5.088 -13.728 1.00 89.88 98 LEU A CA 1
ATOM 778 C C . LEU A 1 98 ? 11.438 -5.269 -15.116 1.00 89.88 98 LEU A C 1
ATOM 780 O O . LEU A 1 98 ? 11.056 -4.552 -16.033 1.00 89.88 98 LEU A O 1
ATOM 784 N N . LYS A 1 99 ? 12.282 -6.295 -15.297 1.00 87.81 99 LYS A N 1
ATOM 785 C CA . LYS A 1 99 ? 12.891 -6.655 -16.591 1.00 87.81 99 LYS A CA 1
ATOM 786 C C . LYS A 1 99 ? 11.861 -6.976 -17.680 1.00 87.81 99 LYS A C 1
ATOM 788 O O . LYS A 1 99 ? 12.180 -6.926 -18.858 1.00 87.81 99 LYS A O 1
ATOM 793 N N . PHE A 1 100 ? 10.638 -7.336 -17.292 1.00 86.06 100 PHE A N 1
ATOM 794 C CA . PHE A 1 100 ? 9.563 -7.737 -18.207 1.00 86.06 100 PHE A CA 1
ATOM 795 C C . PHE A 1 100 ? 8.413 -6.724 -18.251 1.00 86.06 100 PHE A C 1
ATOM 797 O O . PHE A 1 100 ? 7.380 -6.959 -18.890 1.00 86.06 100 PHE A O 1
ATOM 804 N N . VAL A 1 101 ? 8.546 -5.609 -17.533 1.00 87.00 101 VAL A N 1
ATOM 805 C CA . VAL A 1 101 ? 7.570 -4.523 -17.554 1.00 87.00 101 VAL A CA 1
ATOM 806 C C . VAL A 1 101 ? 7.909 -3.618 -18.732 1.00 87.00 101 VAL A C 1
ATOM 808 O O . VAL A 1 101 ? 9.064 -3.306 -18.982 1.00 87.00 101 VAL A O 1
ATOM 811 N N . SER A 1 102 ? 6.901 -3.169 -19.478 1.00 88.75 102 SER A N 1
ATOM 812 C CA . SER A 1 102 ? 7.135 -2.209 -20.558 1.00 88.75 102 SER A CA 1
ATOM 813 C C . SER A 1 102 ? 7.622 -0.872 -19.996 1.00 88.75 102 SER A C 1
ATOM 815 O O . SER A 1 102 ? 7.005 -0.363 -19.052 1.00 88.75 102 SER A O 1
ATOM 817 N N . SER A 1 103 ? 8.600 -0.248 -20.651 1.00 88.50 103 SER A N 1
ATOM 818 C CA . SER A 1 103 ? 9.122 1.083 -20.308 1.00 88.50 103 SER A CA 1
ATOM 819 C C . SER A 1 103 ? 8.018 2.122 -20.113 1.00 88.50 103 SER A C 1
ATOM 821 O O . SER A 1 103 ? 7.983 2.812 -19.098 1.00 88.50 103 SER A O 1
ATOM 823 N N . LYS A 1 104 ? 7.025 2.135 -21.013 1.00 89.00 104 LYS A N 1
ATOM 824 C CA . LYS A 1 104 ? 5.856 3.023 -20.927 1.00 89.00 104 LYS A CA 1
ATOM 825 C C . LYS A 1 104 ? 5.088 2.881 -19.606 1.00 89.00 104 LYS A C 1
ATOM 827 O O . LYS A 1 104 ? 4.699 3.878 -19.017 1.00 89.00 104 LYS A O 1
ATOM 832 N N . ASN A 1 105 ? 4.870 1.657 -19.120 1.00 89.94 105 ASN A N 1
ATOM 833 C CA . ASN A 1 105 ? 4.158 1.432 -17.854 1.00 89.94 105 ASN A CA 1
ATOM 834 C C . ASN A 1 105 ? 4.968 1.930 -16.650 1.00 89.94 105 ASN A C 1
ATOM 836 O O . ASN A 1 105 ? 4.395 2.522 -15.740 1.00 89.94 105 ASN A O 1
ATOM 840 N N . MET A 1 106 ? 6.287 1.706 -16.651 1.00 93.00 106 MET A N 1
ATOM 841 C CA . MET A 1 106 ? 7.165 2.214 -15.593 1.00 93.00 106 MET A CA 1
ATOM 842 C C . MET A 1 106 ? 7.174 3.746 -15.580 1.00 93.00 106 MET A C 1
ATOM 844 O O . MET A 1 106 ? 6.932 4.326 -14.527 1.00 93.00 106 MET A O 1
ATOM 848 N N . GLN A 1 107 ? 7.327 4.386 -16.744 1.00 93.06 107 GLN A N 1
ATOM 849 C CA . GLN A 1 107 ? 7.238 5.843 -16.900 1.00 93.06 107 GLN A CA 1
ATOM 850 C C . GLN A 1 107 ? 5.901 6.397 -16.396 1.00 93.06 107 GLN A C 1
ATOM 852 O O . GLN A 1 107 ? 5.891 7.312 -15.578 1.00 93.06 107 GLN A O 1
ATOM 857 N N . CYS A 1 108 ? 4.774 5.805 -16.813 1.00 95.06 108 CYS A N 1
ATOM 858 C CA . CYS A 1 108 ? 3.454 6.222 -16.339 1.00 95.06 108 CYS A CA 1
ATOM 859 C C . CYS A 1 108 ? 3.320 6.106 -14.816 1.00 95.06 108 CYS A C 1
ATOM 861 O O . CYS A 1 108 ? 2.732 6.985 -14.198 1.00 95.06 108 CYS A O 1
ATOM 863 N N . ASN A 1 109 ? 3.854 5.046 -14.201 1.00 96.12 109 ASN A N 1
ATOM 864 C CA . ASN A 1 109 ? 3.809 4.887 -12.748 1.00 96.12 109 ASN A CA 1
ATOM 865 C C . ASN A 1 109 ? 4.699 5.899 -12.020 1.00 96.12 109 ASN A C 1
ATOM 867 O O . ASN A 1 109 ? 4.245 6.479 -11.039 1.00 96.12 109 ASN A O 1
ATOM 871 N N . ILE A 1 110 ? 5.929 6.123 -12.493 1.00 95.25 110 ILE A N 1
ATOM 872 C CA . ILE A 1 110 ? 6.843 7.116 -11.906 1.00 95.25 110 ILE A CA 1
ATOM 873 C C . ILE A 1 110 ? 6.196 8.499 -11.961 1.00 95.25 110 ILE A C 1
ATOM 875 O O . ILE A 1 110 ? 6.065 9.146 -10.926 1.00 95.25 110 ILE A O 1
ATOM 879 N N . GLN A 1 111 ? 5.708 8.904 -13.136 1.00 95.31 111 GLN A N 1
ATOM 880 C CA . GLN A 1 111 ? 5.033 10.186 -13.318 1.00 95.31 111 GLN A CA 1
ATOM 881 C C . GLN A 1 111 ? 3.797 10.309 -12.419 1.00 95.31 111 GLN A C 1
ATOM 883 O O . GLN A 1 111 ? 3.651 11.294 -11.703 1.00 95.31 111 GLN A O 1
ATOM 888 N N . PHE A 1 112 ? 2.951 9.276 -12.386 1.00 96.12 112 PHE A N 1
ATOM 889 C CA . PHE A 1 112 ? 1.755 9.242 -11.544 1.00 96.12 112 PHE A CA 1
ATOM 890 C C . PHE A 1 112 ? 2.068 9.448 -10.053 1.00 96.12 112 PHE A C 1
ATOM 892 O O . PHE A 1 112 ? 1.343 10.161 -9.362 1.00 96.12 112 PHE A O 1
ATOM 899 N N . PHE A 1 113 ? 3.136 8.832 -9.539 1.00 95.69 113 PHE A N 1
ATOM 900 C CA . PHE A 1 113 ? 3.534 8.994 -8.140 1.00 95.69 113 PHE A CA 1
ATOM 901 C C . PHE A 1 113 ? 4.222 10.339 -7.872 1.00 95.69 113 PHE A C 1
ATOM 903 O O . PHE A 1 113 ? 3.920 10.954 -6.848 1.00 95.69 113 PHE A O 1
ATOM 910 N N . LYS A 1 114 ? 5.048 10.842 -8.803 1.00 94.12 114 LYS A N 1
ATOM 911 C CA .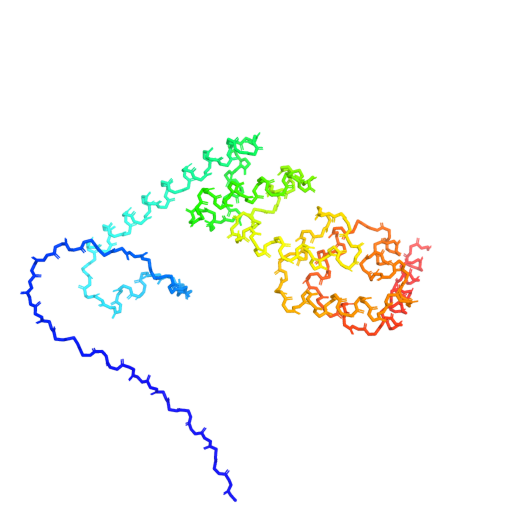 LYS A 1 114 ? 5.636 12.192 -8.728 1.00 94.12 114 LYS A CA 1
ATOM 912 C C . LYS A 1 114 ? 4.548 13.273 -8.667 1.00 94.12 114 LYS A C 1
ATOM 914 O O . LYS A 1 114 ? 4.582 14.126 -7.787 1.00 94.12 114 LYS A O 1
ATOM 919 N N . GLU A 1 115 ? 3.523 13.186 -9.517 1.00 94.88 115 GLU A N 1
ATOM 920 C CA . GLU A 1 115 ? 2.360 14.099 -9.512 1.00 94.88 115 GLU A CA 1
ATOM 921 C C . GLU A 1 115 ? 1.558 14.052 -8.205 1.00 94.88 115 GLU A C 1
ATOM 923 O O . GLU A 1 115 ? 0.925 15.029 -7.809 1.00 94.88 115 GLU A O 1
ATOM 928 N N . LYS A 1 116 ? 1.588 12.909 -7.518 1.00 92.94 116 LYS A N 1
ATOM 929 C CA . LYS A 1 116 ? 0.975 12.709 -6.202 1.00 92.94 116 LYS A CA 1
ATOM 930 C C . LYS A 1 116 ? 1.898 13.103 -5.036 1.00 92.94 116 LYS A C 1
ATOM 932 O O . LYS A 1 116 ? 1.525 12.881 -3.886 1.00 92.94 116 LYS A O 1
ATOM 937 N N . GLY A 1 117 ? 3.065 13.692 -5.312 1.00 93.38 117 GLY A N 1
ATOM 938 C CA . GLY A 1 117 ? 4.013 14.181 -4.306 1.00 93.38 117 GLY A CA 1
ATOM 939 C C . GLY A 1 117 ? 4.858 13.092 -3.639 1.00 93.38 117 GLY A C 1
ATOM 940 O O . GLY A 1 117 ? 5.414 13.323 -2.568 1.00 93.38 117 GLY A O 1
ATOM 941 N N . VAL A 1 118 ? 4.944 11.898 -4.232 1.00 94.12 118 VAL A N 1
ATOM 942 C CA . VAL A 1 118 ? 5.786 10.808 -3.722 1.00 94.12 118 VAL A CA 1
ATOM 943 C C . VAL A 1 118 ? 7.215 10.997 -4.228 1.00 94.12 118 VAL A C 1
ATOM 945 O O . VAL A 1 118 ? 7.431 11.142 -5.432 1.00 94.12 118 VAL A O 1
ATOM 948 N N . SER A 1 119 ? 8.188 10.976 -3.314 1.00 92.19 119 SER A N 1
ATOM 949 C CA . SER A 1 119 ? 9.605 11.126 -3.654 1.00 92.19 119 SER A CA 1
ATOM 950 C C . SER A 1 119 ? 10.167 9.897 -4.378 1.00 92.19 119 SER A C 1
ATOM 952 O O . SER A 1 119 ? 9.655 8.778 -4.275 1.00 92.19 119 SER A O 1
ATOM 954 N N . GLU A 1 120 ? 11.268 10.099 -5.095 1.00 90.25 120 GLU A N 1
ATOM 955 C CA . GLU A 1 120 ? 11.992 9.028 -5.788 1.00 90.25 120 GLU A CA 1
ATOM 956 C C . GLU A 1 120 ? 12.551 7.991 -4.813 1.00 90.25 120 GLU A C 1
ATOM 958 O O . GLU A 1 120 ? 12.478 6.797 -5.089 1.00 90.25 120 GLU A O 1
ATOM 963 N N . GLU A 1 121 ? 12.997 8.421 -3.630 1.00 90.75 121 GLU A N 1
ATOM 964 C CA . GLU A 1 121 ? 13.440 7.541 -2.543 1.00 90.75 121 GLU A CA 1
ATOM 965 C C . GLU A 1 121 ? 12.346 6.532 -2.146 1.00 90.75 121 GLU A C 1
ATOM 967 O O . GLU A 1 121 ? 12.590 5.329 -2.008 1.00 90.75 121 GLU A O 1
ATOM 972 N N . VAL A 1 122 ? 11.092 6.982 -2.050 1.00 92.50 122 VAL A N 1
ATOM 973 C CA . VAL A 1 122 ? 9.965 6.098 -1.730 1.00 92.50 122 VAL A CA 1
ATOM 974 C C . VAL A 1 122 ? 9.717 5.083 -2.853 1.00 92.50 122 VAL A C 1
ATOM 976 O O . VAL A 1 122 ? 9.444 3.909 -2.569 1.00 92.50 122 VAL A O 1
ATOM 979 N N . LEU A 1 123 ? 9.843 5.493 -4.120 1.00 93.56 123 LEU A N 1
ATOM 980 C CA . LEU A 1 123 ? 9.752 4.589 -5.275 1.00 93.56 123 LEU A CA 1
ATOM 981 C C . LEU A 1 123 ? 10.906 3.581 -5.299 1.00 93.56 123 LEU A C 1
ATOM 983 O O . LEU A 1 123 ? 10.678 2.394 -5.548 1.00 93.56 123 LEU A O 1
ATOM 987 N N . TYR A 1 124 ? 12.115 4.028 -4.961 1.00 91.56 124 TYR A N 1
ATOM 988 C CA . TYR A 1 124 ? 13.308 3.199 -4.840 1.00 91.56 124 TYR A CA 1
ATOM 989 C C . TYR A 1 124 ? 13.149 2.101 -3.779 1.00 91.56 124 TYR A C 1
ATOM 991 O O . TYR A 1 124 ? 13.505 0.932 -3.998 1.00 91.56 124 TYR A O 1
ATOM 999 N N . HIS A 1 125 ? 12.556 2.430 -2.631 1.00 91.88 125 HIS A N 1
ATOM 1000 C CA . HIS A 1 125 ? 12.246 1.446 -1.594 1.00 91.88 125 HIS A CA 1
ATOM 1001 C C . HIS A 1 125 ? 11.070 0.531 -1.965 1.00 91.88 125 HIS A C 1
ATOM 1003 O O . HIS A 1 125 ? 10.996 -0.598 -1.473 1.00 91.88 125 HIS A O 1
ATOM 1009 N N . ASN A 1 126 ? 10.206 0.948 -2.897 1.00 94.31 126 ASN A N 1
ATOM 1010 C CA . ASN A 1 126 ? 9.005 0.220 -3.312 1.00 94.31 126 ASN A CA 1
ATOM 1011 C C . ASN A 1 126 ? 8.957 -0.082 -4.827 1.00 94.31 126 ASN A C 1
ATOM 1013 O O . ASN A 1 126 ? 7.966 0.238 -5.490 1.00 94.31 126 ASN A O 1
ATOM 1017 N N . PRO A 1 127 ? 9.951 -0.795 -5.396 1.00 93.62 127 PRO A N 1
ATOM 1018 C CA . PRO A 1 127 ? 10.037 -1.026 -6.843 1.00 93.62 127 PRO A CA 1
ATOM 1019 C C . PRO A 1 127 ? 8.863 -1.794 -7.431 1.00 93.62 127 PRO A C 1
ATOM 1021 O O . PRO A 1 127 ? 8.524 -1.663 -8.606 1.00 93.62 127 PRO A O 1
ATOM 1024 N N . TRP A 1 128 ? 8.197 -2.587 -6.596 1.00 94.81 128 TRP A N 1
ATOM 1025 C CA . TRP A 1 128 ? 6.995 -3.312 -6.964 1.00 94.81 128 TRP A CA 1
ATOM 1026 C C . TRP A 1 128 ? 5.866 -2.386 -7.435 1.00 94.81 128 TRP A C 1
ATOM 1028 O O . TRP A 1 128 ? 4.964 -2.862 -8.118 1.00 94.81 128 TRP A O 1
ATOM 1038 N N . LEU A 1 129 ? 5.883 -1.089 -7.117 1.00 95.75 129 LEU A N 1
ATOM 1039 C CA . LEU A 1 129 ? 4.916 -0.129 -7.650 1.00 95.75 129 LEU A CA 1
ATOM 1040 C C . LEU A 1 129 ? 5.009 -0.030 -9.175 1.00 95.75 129 LEU A C 1
ATOM 1042 O O . LEU A 1 129 ? 3.988 0.066 -9.851 1.00 95.75 129 LEU A O 1
ATOM 1046 N N . LEU A 1 130 ? 6.212 -0.156 -9.737 1.00 94.75 130 LEU A N 1
ATOM 1047 C CA . LEU A 1 130 ? 6.447 0.050 -11.163 1.00 94.75 130 LEU A CA 1
ATOM 1048 C C . LEU A 1 130 ? 5.917 -1.099 -12.033 1.00 94.75 130 LEU A C 1
ATOM 1050 O O . LEU A 1 130 ? 5.634 -0.879 -13.212 1.00 94.75 130 LEU A O 1
ATOM 1054 N N . LYS A 1 131 ? 5.701 -2.296 -11.462 1.00 93.00 131 LYS A N 1
ATOM 1055 C CA . LYS A 1 131 ? 5.197 -3.468 -12.206 1.00 93.00 131 LYS A CA 1
ATOM 1056 C C . LYS A 1 131 ? 3.678 -3.534 -12.348 1.00 93.00 131 LYS A C 1
ATOM 1058 O O . LYS A 1 131 ? 3.175 -4.269 -13.198 1.00 93.00 131 LYS A O 1
ATOM 1063 N N . TYR A 1 132 ? 2.929 -2.805 -11.523 1.00 93.00 132 TYR A N 1
ATOM 1064 C CA . TYR A 1 132 ? 1.469 -2.796 -11.609 1.00 93.00 132 TYR A CA 1
ATOM 1065 C C . TYR A 1 132 ? 0.982 -1.866 -12.724 1.00 93.00 132 TYR A C 1
ATOM 1067 O O . TYR A 1 132 ? 1.669 -0.931 -13.119 1.00 93.00 132 TYR A O 1
ATOM 1075 N N . L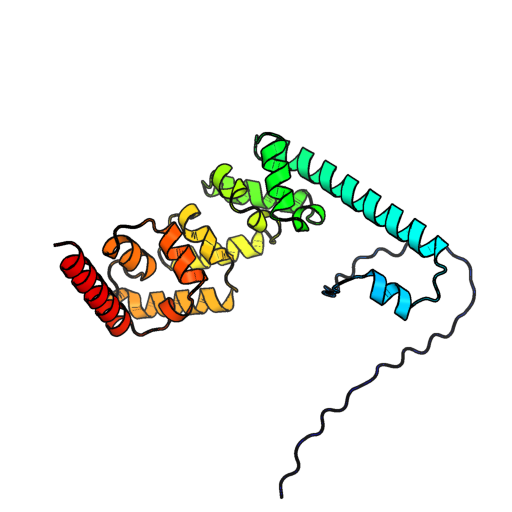YS A 1 133 ? -0.232 -2.104 -13.233 1.00 92.25 133 LYS A N 1
ATOM 1076 C CA . LYS A 1 133 ? -0.886 -1.160 -14.150 1.00 92.25 133 LYS A CA 1
ATOM 1077 C C . LYS A 1 133 ? -1.244 0.122 -13.396 1.00 92.25 133 LYS A C 1
ATOM 1079 O O . LYS A 1 133 ? -1.911 0.033 -12.361 1.00 92.25 133 LYS A O 1
ATOM 1084 N N . THR A 1 134 ? -0.924 1.286 -13.958 1.00 94.69 134 THR A N 1
ATOM 1085 C CA . THR A 1 134 ? -1.193 2.603 -13.347 1.00 94.69 134 THR A CA 1
ATOM 1086 C C . THR A 1 134 ? -2.657 2.777 -12.944 1.00 94.69 134 THR A C 1
ATOM 1088 O O . THR A 1 134 ? -2.949 3.133 -11.805 1.00 94.69 134 THR A O 1
ATOM 1091 N N . GLY A 1 135 ? -3.603 2.399 -13.815 1.00 93.69 135 GLY A N 1
ATOM 1092 C CA . GLY A 1 135 ? -5.037 2.464 -13.500 1.00 93.69 135 GLY A CA 1
ATOM 1093 C C . GLY A 1 135 ? -5.448 1.607 -12.293 1.00 93.69 135 GLY A C 1
ATOM 1094 O O . GLY A 1 135 ? -6.328 1.995 -11.528 1.00 93.69 135 GLY A O 1
ATOM 1095 N N . SER A 1 136 ? -4.774 0.473 -12.057 1.00 94.00 136 SER A N 1
ATOM 1096 C CA . SER A 1 136 ? -5.027 -0.345 -10.866 1.00 94.00 136 SER A CA 1
ATOM 1097 C C . SER A 1 136 ? -4.514 0.321 -9.591 1.00 94.00 136 SER A C 1
ATOM 1099 O O . SER A 1 136 ? -5.151 0.166 -8.551 1.00 94.00 136 SER A O 1
ATOM 1101 N N . LEU A 1 137 ? -3.369 1.005 -9.643 1.00 95.88 137 LEU A N 1
ATOM 1102 C CA . LEU A 1 137 ? -2.808 1.719 -8.493 1.00 95.88 137 LEU A CA 1
ATOM 1103 C C . LEU A 1 137 ? -3.643 2.954 -8.162 1.00 95.88 137 LEU A C 1
ATOM 1105 O O . LEU A 1 137 ? -4.042 3.120 -7.012 1.00 95.88 137 LEU A O 1
ATOM 1109 N N . SER A 1 138 ? -3.996 3.738 -9.182 1.00 96.06 138 SER A N 1
ATOM 1110 C CA . SER A 1 138 ? -4.897 4.889 -9.066 1.00 96.06 138 SER A CA 1
ATOM 1111 C C . SER A 1 138 ? -6.226 4.499 -8.420 1.00 96.06 138 SER A C 1
ATOM 1113 O O . SER A 1 138 ? -6.640 5.097 -7.429 1.00 96.06 138 SER A O 1
ATOM 1115 N N . TYR A 1 139 ? -6.857 3.417 -8.886 1.00 96.69 139 TYR A N 1
ATOM 1116 C CA . TYR A 1 139 ? -8.109 2.952 -8.294 1.00 96.69 139 TYR A CA 1
ATOM 1117 C C . TYR A 1 139 ? -7.964 2.535 -6.822 1.00 96.69 139 TYR A C 1
ATOM 1119 O O . TYR A 1 139 ? -8.846 2.825 -6.015 1.00 96.69 139 TYR A O 1
ATOM 1127 N N . LYS A 1 140 ? -6.859 1.873 -6.448 1.00 96.75 140 LYS A N 1
ATOM 1128 C CA . LYS A 1 140 ? -6.591 1.521 -5.044 1.00 96.75 140 LYS A CA 1
ATOM 1129 C C . LYS A 1 140 ? -6.358 2.760 -4.179 1.00 96.75 140 LYS A C 1
ATOM 1131 O O . LYS A 1 140 ? -6.901 2.816 -3.080 1.00 96.75 140 LYS A O 1
ATOM 1136 N N . LEU A 1 141 ? -5.616 3.750 -4.673 1.00 95.88 141 LEU A N 1
ATOM 1137 C CA . LEU A 1 141 ? -5.407 5.015 -3.964 1.00 95.88 141 LEU A CA 1
ATOM 1138 C C . LEU A 1 141 ? -6.721 5.759 -3.736 1.00 95.88 141 LEU A C 1
ATOM 1140 O O . LEU A 1 141 ? -6.985 6.166 -2.612 1.00 95.88 141 LEU A O 1
ATOM 1144 N N . ASN A 1 142 ? -7.609 5.804 -4.730 1.00 95.19 142 ASN A N 1
ATOM 1145 C CA . ASN A 1 142 ? -8.935 6.412 -4.572 1.00 95.19 142 ASN A CA 1
ATOM 1146 C C . ASN A 1 142 ? -9.780 5.735 -3.472 1.00 95.19 142 ASN A C 1
ATOM 1148 O O . ASN A 1 142 ? -10.659 6.366 -2.887 1.00 95.19 142 ASN A O 1
ATOM 1152 N N . ILE A 1 143 ? -9.561 4.443 -3.190 1.00 96.00 143 ILE A N 1
ATOM 1153 C CA . ILE A 1 143 ? -10.202 3.754 -2.055 1.00 96.00 143 ILE A CA 1
ATOM 1154 C C . ILE A 1 143 ? -9.583 4.219 -0.730 1.00 96.00 143 ILE A C 1
ATOM 1156 O O . ILE A 1 143 ? -10.311 4.495 0.222 1.00 96.00 143 ILE A O 1
ATOM 1160 N N . LEU A 1 144 ? -8.253 4.325 -0.666 1.00 95.19 144 LEU A N 1
ATOM 1161 C CA . LEU A 1 144 ? -7.530 4.762 0.533 1.00 95.19 144 LEU A CA 1
ATOM 1162 C C . LEU A 1 144 ? -7.815 6.232 0.883 1.00 95.19 144 LEU A C 1
ATOM 1164 O O . LEU A 1 144 ? -8.028 6.548 2.054 1.00 95.19 144 LEU A O 1
ATOM 1168 N N . GLU A 1 145 ? -7.931 7.112 -0.114 1.00 92.31 145 GLU A N 1
ATOM 1169 C CA . GLU A 1 145 ? -8.319 8.517 0.077 1.00 92.31 145 GLU A CA 1
ATOM 1170 C C . GLU A 1 145 ? -9.694 8.621 0.773 1.00 92.31 145 GLU A C 1
ATOM 1172 O O . GLU A 1 145 ? -9.865 9.385 1.727 1.00 92.31 145 GLU A O 1
ATOM 1177 N N . LYS A 1 146 ? -10.662 7.762 0.409 1.00 92.94 146 LYS A N 1
ATOM 1178 C CA . LYS A 1 146 ? -11.989 7.696 1.062 1.00 92.94 146 LYS A CA 1
ATOM 1179 C C . LYS A 1 146 ? -11.942 7.226 2.513 1.00 92.94 146 LYS A C 1
ATOM 1181 O O . LYS A 1 146 ? -12.870 7.494 3.276 1.00 92.94 146 LYS A O 1
ATOM 1186 N N . MET A 1 147 ? -10.858 6.571 2.921 1.00 92.62 147 MET A N 1
ATOM 1187 C CA . MET A 1 147 ? -10.596 6.214 4.315 1.00 92.62 147 MET A CA 1
ATOM 1188 C C . MET A 1 147 ? -9.988 7.381 5.115 1.00 92.62 147 MET A C 1
ATOM 1190 O O . MET A 1 147 ? -9.597 7.181 6.262 1.00 92.62 147 MET A O 1
ATOM 1194 N N . LYS A 1 148 ? -9.925 8.602 4.558 1.00 87.69 148 LYS A N 1
ATOM 1195 C CA . LYS A 1 148 ? -9.274 9.789 5.148 1.00 87.69 148 LYS A CA 1
ATOM 1196 C C . LYS A 1 148 ? -7.759 9.635 5.322 1.00 87.69 148 LYS A C 1
ATOM 1198 O O . LYS A 1 148 ? -7.177 10.250 6.218 1.00 87.69 148 LYS A O 1
ATOM 1203 N N . LEU A 1 149 ? -7.113 8.816 4.497 1.00 88.62 149 LEU A N 1
ATOM 1204 C CA . LEU A 1 149 ? -5.662 8.645 4.483 1.00 88.62 149 LEU A CA 1
ATOM 1205 C C . LEU A 1 149 ? -5.086 9.525 3.365 1.00 88.62 149 LEU A C 1
ATOM 1207 O O . LEU A 1 149 ? -5.093 9.127 2.207 1.00 88.62 149 LEU A O 1
ATOM 1211 N N . ALA A 1 150 ? -4.690 10.751 3.715 1.00 80.44 150 ALA A N 1
ATOM 1212 C CA . ALA A 1 150 ? -4.249 11.763 2.750 1.00 80.44 150 ALA A CA 1
ATOM 1213 C C . ALA A 1 150 ? -2.757 11.659 2.396 1.00 80.44 150 ALA A C 1
ATOM 1215 O O . ALA A 1 150 ? -2.363 12.054 1.305 1.00 80.44 150 ALA A O 1
ATOM 1216 N N . ASP A 1 151 ? -1.939 11.124 3.305 1.00 90.56 151 ASP A N 1
ATOM 1217 C CA . ASP A 1 151 ? -0.517 10.898 3.059 1.00 90.56 151 ASP A CA 1
ATOM 1218 C C . ASP A 1 151 ? -0.333 9.636 2.209 1.00 90.56 151 ASP A C 1
ATOM 1220 O O . ASP A 1 151 ? -0.495 8.509 2.686 1.00 90.56 151 ASP A O 1
ATOM 1224 N N . ILE A 1 152 ? -0.030 9.850 0.929 1.00 93.62 152 ILE A N 1
ATOM 1225 C CA . ILE A 1 152 ? 0.121 8.787 -0.065 1.00 93.62 152 ILE A CA 1
ATOM 1226 C C . ILE A 1 152 ? 1.358 7.940 0.232 1.00 93.62 152 ILE A C 1
ATOM 1228 O O . ILE A 1 152 ? 1.279 6.713 0.142 1.00 93.62 152 ILE A O 1
ATOM 1232 N N . SER A 1 153 ? 2.464 8.569 0.631 1.00 94.00 153 SER A N 1
ATOM 1233 C CA . SER A 1 153 ? 3.721 7.884 0.937 1.00 94.00 153 SER A CA 1
ATOM 1234 C C . SER A 1 153 ? 3.536 6.910 2.100 1.00 94.00 153 SER A C 1
ATOM 1236 O O . SER A 1 153 ? 3.892 5.735 1.985 1.00 94.00 153 SER A O 1
ATOM 1238 N N . ALA A 1 154 ? 2.854 7.342 3.167 1.00 93.88 154 ALA A N 1
ATOM 1239 C CA . ALA A 1 154 ? 2.585 6.490 4.326 1.00 93.88 154 ALA A CA 1
ATOM 1240 C C . ALA A 1 154 ? 1.679 5.284 4.015 1.00 93.88 154 ALA A C 1
ATOM 1242 O O . ALA A 1 154 ? 1.742 4.264 4.702 1.00 93.88 154 ALA A O 1
ATOM 1243 N N . VAL A 1 155 ? 0.818 5.363 2.994 1.00 95.56 155 VAL A N 1
ATOM 1244 C CA . VAL A 1 155 ? -0.191 4.316 2.729 1.00 95.56 155 VAL A CA 1
ATOM 1245 C C . VAL A 1 155 ? 0.204 3.347 1.620 1.00 95.56 155 VAL A C 1
ATOM 1247 O O . VAL A 1 155 ? -0.519 2.375 1.377 1.00 95.56 155 VAL A O 1
ATOM 1250 N N . ILE A 1 156 ? 1.364 3.549 0.986 1.00 96.12 156 ILE A N 1
ATOM 1251 C CA . ILE A 1 156 ? 1.934 2.639 -0.018 1.00 96.12 156 ILE A CA 1
ATOM 1252 C C . ILE A 1 156 ? 1.898 1.168 0.416 1.00 96.12 156 ILE A C 1
ATOM 1254 O O . ILE A 1 156 ? 1.469 0.351 -0.406 1.00 96.12 156 ILE A O 1
ATOM 1258 N N . PRO A 1 157 ? 2.231 0.786 1.670 1.00 96.06 157 PRO A N 1
ATOM 1259 C CA . PRO A 1 157 ? 2.140 -0.610 2.096 1.00 96.06 157 PRO A CA 1
ATOM 1260 C C . PRO A 1 157 ? 0.763 -1.234 1.814 1.00 96.06 157 PRO A C 1
ATOM 1262 O O . PRO A 1 157 ? 0.668 -2.366 1.333 1.00 96.06 157 PRO A O 1
ATOM 1265 N N . LEU A 1 158 ? -0.325 -0.478 2.000 1.00 96.81 158 LEU A N 1
ATOM 1266 C CA . LEU A 1 158 ? -1.691 -0.965 1.787 1.00 96.81 158 LEU A CA 1
ATOM 1267 C C . LEU A 1 158 ? -2.023 -1.214 0.308 1.00 96.81 158 LEU A C 1
ATOM 1269 O O . LEU A 1 158 ? -2.905 -2.026 0.021 1.00 96.81 158 LEU A O 1
ATOM 1273 N N . LEU A 1 159 ? -1.312 -0.599 -0.647 1.00 96.06 159 LEU A N 1
ATOM 1274 C CA . LEU A 1 159 ? -1.546 -0.823 -2.082 1.00 96.06 159 LEU A CA 1
ATOM 1275 C C . LEU A 1 159 ? -1.209 -2.255 -2.527 1.00 96.06 159 LEU A C 1
ATOM 1277 O O . LEU A 1 159 ? -1.674 -2.694 -3.585 1.00 96.06 159 LEU A O 1
ATOM 1281 N N . GLN A 1 160 ? -0.479 -3.023 -1.715 1.00 94.06 160 GLN A N 1
ATOM 1282 C CA . GLN A 1 160 ? -0.252 -4.452 -1.952 1.00 94.06 160 GLN A CA 1
ATOM 1283 C C . GLN A 1 160 ? -1.510 -5.303 -1.720 1.00 94.06 160 GLN A C 1
ATOM 1285 O O . GLN A 1 160 ? -1.604 -6.429 -2.214 1.00 94.06 160 GLN A O 1
ATOM 1290 N N . LEU A 1 161 ? -2.510 -4.785 -1.001 1.00 94.44 161 LEU A N 1
ATOM 1291 C CA . LEU A 1 161 ? -3.737 -5.521 -0.722 1.00 94.44 161 LEU A CA 1
ATOM 1292 C C . LEU A 1 161 ? -4.608 -5.665 -1.984 1.00 94.44 161 LEU A C 1
ATOM 1294 O O . LEU A 1 161 ? -4.672 -4.754 -2.818 1.00 94.44 161 LEU A O 1
ATOM 1298 N N . PRO A 1 162 ? -5.325 -6.792 -2.147 1.00 94.50 162 PRO A N 1
ATOM 1299 C CA . PRO A 1 162 ? -6.312 -6.940 -3.210 1.00 94.50 162 PRO A CA 1
ATOM 1300 C C . PRO A 1 162 ? -7.446 -5.918 -3.082 1.00 94.50 162 PRO A C 1
ATOM 1302 O O . PRO A 1 162 ? -7.896 -5.608 -1.978 1.00 94.50 162 PRO A O 1
ATOM 1305 N N . VAL A 1 163 ? -7.975 -5.470 -4.221 1.00 95.81 163 VAL A N 1
ATOM 1306 C CA . VAL A 1 163 ? -9.088 -4.508 -4.290 1.00 95.81 163 VAL A CA 1
ATOM 1307 C C . VAL A 1 163 ? -10.286 -4.892 -3.402 1.00 95.81 163 VAL A C 1
ATOM 1309 O O . VAL A 1 163 ? -10.733 -4.030 -2.646 1.00 95.81 163 VAL A O 1
ATOM 1312 N N . PRO A 1 164 ? -10.792 -6.146 -3.399 1.00 96.06 164 PRO A N 1
ATOM 1313 C CA . PRO A 1 164 ? -11.927 -6.508 -2.544 1.00 96.06 164 PRO A CA 1
ATOM 1314 C C . PRO A 1 164 ? -11.645 -6.319 -1.048 1.00 96.06 164 PRO A C 1
ATOM 1316 O O . PRO A 1 164 ? -12.531 -5.942 -0.287 1.00 96.06 164 PRO A O 1
ATOM 1319 N N . LYS A 1 165 ? -10.396 -6.532 -0.613 1.00 95.56 165 LYS A N 1
ATOM 1320 C CA . LYS A 1 165 ? -10.002 -6.323 0.786 1.00 95.56 165 LYS A CA 1
ATOM 1321 C C . LYS A 1 165 ? -9.971 -4.839 1.135 1.00 95.56 165 LYS A C 1
ATOM 1323 O O . LYS A 1 165 ? -10.520 -4.468 2.165 1.00 95.56 165 LYS A O 1
ATOM 1328 N N . LEU A 1 166 ? -9.419 -4.004 0.256 1.00 96.56 166 LEU A N 1
ATOM 1329 C CA . LEU A 1 166 ? -9.433 -2.549 0.430 1.00 96.56 166 LEU A CA 1
ATOM 1330 C C . LEU A 1 166 ? -10.864 -2.003 0.518 1.00 96.56 166 LEU A C 1
ATOM 1332 O O . LEU A 1 166 ? -11.157 -1.218 1.411 1.00 96.56 166 LEU A O 1
ATOM 1336 N N . ARG A 1 167 ? -11.782 -2.483 -0.331 1.00 97.00 167 ARG A N 1
ATOM 1337 C CA . ARG A 1 167 ? -13.209 -2.115 -0.268 1.00 97.00 167 ARG A CA 1
ATOM 1338 C C . ARG A 1 167 ? -13.881 -2.539 1.037 1.00 97.00 167 ARG A C 1
ATOM 1340 O O . ARG A 1 167 ? -14.648 -1.770 1.613 1.00 97.00 167 ARG A O 1
ATOM 1347 N N . ASN A 1 168 ? -13.570 -3.732 1.537 1.00 95.69 168 ASN A N 1
ATOM 1348 C CA . ASN A 1 168 ? -14.076 -4.170 2.837 1.00 95.69 168 ASN A CA 1
ATOM 1349 C C . ASN A 1 168 ? -13.558 -3.270 3.967 1.00 95.69 168 ASN A C 1
ATOM 1351 O O . ASN A 1 168 ? -14.329 -2.889 4.846 1.00 95.69 168 ASN A O 1
ATOM 1355 N N . PHE A 1 169 ? -12.278 -2.890 3.931 1.00 95.31 169 PHE A N 1
ATOM 1356 C CA . PHE A 1 169 ? -11.681 -1.999 4.929 1.00 95.31 169 PHE A CA 1
ATOM 1357 C C . PHE A 1 169 ? -12.230 -0.573 4.844 1.00 95.31 169 PHE A C 1
ATOM 1359 O O . PHE A 1 169 ? -12.493 0.029 5.883 1.00 95.31 169 PHE A O 1
ATOM 1366 N N . GLU A 1 170 ? -12.492 -0.063 3.640 1.00 96.12 170 GLU A N 1
ATOM 1367 C CA . GLU A 1 170 ? -13.209 1.198 3.416 1.00 96.12 170 GLU A CA 1
ATOM 1368 C C . GLU A 1 170 ? -14.604 1.154 4.055 1.00 96.12 170 GLU A C 1
ATOM 1370 O O . GLU A 1 170 ? -14.967 2.046 4.825 1.00 96.12 170 GLU A O 1
ATOM 1375 N N . SER A 1 171 ? -15.373 0.087 3.804 1.00 95.62 171 SER A N 1
ATOM 1376 C CA . SER A 1 171 ? -16.712 -0.072 4.382 1.00 95.62 171 SER A CA 1
ATOM 1377 C C . SER A 1 171 ? -16.685 -0.148 5.910 1.00 95.62 171 SER A C 1
ATOM 1379 O O . SER A 1 171 ? -17.505 0.504 6.560 1.00 95.62 171 SER A O 1
ATOM 1381 N N . LEU A 1 172 ? -15.751 -0.910 6.486 1.00 93.81 172 LEU A N 1
ATOM 1382 C CA . LEU A 1 172 ? -15.583 -1.008 7.938 1.00 93.81 172 LEU A CA 1
ATOM 1383 C C . LEU A 1 172 ? -15.190 0.341 8.541 1.00 93.81 172 LEU A C 1
ATOM 1385 O O . LEU A 1 172 ? -15.837 0.800 9.478 1.00 93.81 172 LEU A O 1
ATOM 1389 N N . THR A 1 173 ? -14.220 1.028 7.937 1.00 94.50 173 THR A N 1
ATOM 1390 C CA . THR A 1 173 ? -13.792 2.370 8.358 1.00 94.50 173 THR A CA 1
ATOM 1391 C C . THR A 1 173 ? -14.964 3.346 8.353 1.00 94.50 173 THR A C 1
ATOM 1393 O O . THR A 1 173 ? -15.166 4.081 9.315 1.00 94.50 173 THR A O 1
ATOM 1396 N N . LYS A 1 174 ? -15.813 3.307 7.319 1.00 94.50 174 LYS A N 1
ATOM 1397 C CA . LYS A 1 174 ? -17.017 4.144 7.256 1.00 94.50 174 LYS A CA 1
ATOM 1398 C C . LYS A 1 174 ? -18.010 3.817 8.376 1.00 94.50 174 LYS A C 1
ATOM 1400 O O . LYS A 1 174 ? -18.509 4.744 9.015 1.00 94.50 174 LYS A O 1
ATOM 1405 N N . LYS A 1 175 ? -18.281 2.530 8.632 1.00 93.69 175 LYS A N 1
ATOM 1406 C CA . LYS A 1 175 ? -19.197 2.077 9.700 1.00 93.69 175 LYS A CA 1
ATOM 1407 C C . LYS A 1 175 ? -18.721 2.507 11.086 1.00 93.69 175 LYS A C 1
ATOM 1409 O O . LYS A 1 175 ? -19.528 2.906 11.917 1.00 93.69 175 LYS A O 1
ATOM 1414 N N . GLU A 1 176 ? -17.417 2.455 11.315 1.00 93.25 176 GLU A N 1
ATOM 1415 C CA . GLU A 1 176 ? -16.821 2.730 12.621 1.00 93.25 176 GLU A CA 1
ATOM 1416 C C . GLU A 1 176 ? -16.358 4.179 12.793 1.00 93.25 176 GLU A C 1
ATOM 1418 O O . GLU A 1 176 ? -15.943 4.563 13.882 1.00 93.25 176 GLU A O 1
ATOM 1423 N N . SER A 1 177 ? -16.469 5.004 11.750 1.00 93.25 177 SER A N 1
ATOM 1424 C CA . SER A 1 177 ? -15.970 6.385 11.724 1.00 93.25 177 SER A CA 1
ATOM 1425 C C . SER A 1 177 ? -16.468 7.275 12.868 1.00 93.25 177 SER A C 1
ATOM 1427 O O . SER A 1 177 ? -15.774 8.212 13.247 1.00 93.25 177 SER A O 1
ATOM 1429 N N . ARG A 1 178 ? -17.653 6.991 13.425 1.00 92.12 178 ARG A N 1
ATOM 1430 C CA . ARG A 1 178 ? -18.226 7.726 14.569 1.00 92.12 178 ARG A CA 1
ATOM 1431 C C . ARG A 1 178 ? -17.648 7.302 15.920 1.00 92.12 178 ARG A C 1
ATOM 1433 O O . ARG A 1 178 ? -17.798 8.023 16.895 1.00 92.12 178 ARG A O 1
ATOM 1440 N N . LYS A 1 179 ? -17.058 6.112 15.978 1.00 93.38 179 LYS A N 1
ATOM 1441 C CA . LYS A 1 179 ? -16.594 5.459 17.202 1.00 93.38 179 LYS A CA 1
ATOM 1442 C C . LYS A 1 179 ? -15.077 5.506 17.345 1.00 93.38 179 LYS A C 1
ATOM 1444 O O . LYS A 1 179 ? -14.561 5.618 18.449 1.00 93.38 179 LYS A O 1
ATOM 1449 N N . VAL A 1 180 ? -14.370 5.383 16.228 1.00 93.44 180 VAL A N 1
ATOM 1450 C CA . VAL A 1 180 ? -12.908 5.389 16.191 1.00 93.44 180 VAL A CA 1
ATOM 1451 C C . VAL A 1 180 ? -12.422 6.837 16.225 1.00 93.44 180 VAL A C 1
ATOM 1453 O O . VAL A 1 180 ? -12.882 7.625 15.393 1.00 93.44 180 VAL A O 1
ATOM 1456 N N . PRO A 1 181 ? -11.482 7.209 17.112 1.00 90.56 181 PRO A N 1
ATOM 1457 C CA . PRO A 1 181 ? -10.833 8.517 17.057 1.00 90.56 181 PRO A CA 1
ATOM 1458 C C . PRO A 1 181 ? -10.264 8.797 15.662 1.00 90.56 181 PRO A C 1
ATOM 1460 O O . PRO A 1 181 ? -9.774 7.893 14.981 1.00 90.56 181 PRO A O 1
ATOM 1463 N N . HIS A 1 182 ? -10.406 10.038 15.187 1.00 86.44 182 HIS A N 1
ATOM 1464 C CA . HIS A 1 182 ? -10.079 10.454 13.807 1.00 86.44 182 HIS A CA 1
ATOM 1465 C C . HIS A 1 182 ? -10.863 9.734 12.698 1.00 86.44 182 HIS A C 1
ATOM 1467 O O . HIS A 1 182 ? -10.614 9.939 11.506 1.00 86.44 182 HIS A O 1
ATOM 1473 N N . GLY A 1 183 ? -11.825 8.889 13.069 1.00 90.69 183 GLY A N 1
ATOM 1474 C CA . GLY A 1 183 ? -12.632 8.073 12.172 1.00 90.69 183 GLY A CA 1
ATOM 1475 C C . GLY A 1 183 ? -11.857 6.996 11.413 1.00 90.69 183 GLY A C 1
ATOM 1476 O O . GLY A 1 183 ? -12.387 6.471 10.435 1.00 90.69 183 GLY A O 1
ATOM 1477 N N . ASN A 1 184 ? -10.618 6.680 11.809 1.00 93.50 184 ASN A N 1
ATOM 1478 C CA . ASN A 1 184 ? -9.782 5.687 11.134 1.00 93.50 184 ASN A CA 1
ATOM 1479 C C . ASN A 1 184 ? -8.839 4.982 12.120 1.00 93.50 184 ASN A C 1
ATOM 1481 O O . ASN A 1 184 ? -8.074 5.625 12.838 1.00 93.50 184 ASN A O 1
ATOM 1485 N N . ARG A 1 185 ? -8.850 3.643 12.099 1.00 94.75 185 ARG A N 1
ATOM 1486 C CA . ARG A 1 185 ? -8.047 2.808 13.003 1.00 94.75 185 ARG A CA 1
ATOM 1487 C C . ARG A 1 185 ? -6.546 2.995 12.834 1.00 94.75 185 ARG A C 1
ATOM 1489 O O . ARG A 1 185 ? -5.841 2.983 13.826 1.00 94.75 185 ARG A O 1
ATOM 1496 N N . LEU A 1 186 ? -6.064 3.178 11.607 1.00 96.06 186 LEU A N 1
ATOM 1497 C CA . LEU A 1 186 ? -4.640 3.358 11.324 1.00 96.06 186 LEU A CA 1
ATOM 1498 C C . LEU A 1 186 ? -4.121 4.645 11.969 1.00 96.06 186 LEU A C 1
ATOM 1500 O O . LEU A 1 186 ? -3.082 4.629 12.620 1.00 96.06 186 LEU A O 1
ATOM 1504 N N . LYS A 1 187 ? -4.888 5.739 11.859 1.00 95.00 187 LYS A N 1
ATOM 1505 C CA . LYS A 1 187 ? -4.560 7.010 12.523 1.00 95.00 187 LYS A CA 1
ATOM 1506 C C . LYS A 1 187 ? -4.619 6.881 14.039 1.00 95.00 187 LYS A C 1
ATOM 1508 O O . LYS A 1 187 ? -3.673 7.268 14.712 1.00 95.00 187 LYS A O 1
ATOM 1513 N N . TYR A 1 188 ? -5.690 6.277 14.554 1.00 95.38 188 TYR A N 1
ATOM 1514 C CA . TYR A 1 188 ? -5.826 5.994 15.981 1.00 95.38 188 TYR A CA 1
ATOM 1515 C C . TYR A 1 188 ? -4.640 5.185 16.525 1.00 95.38 188 TYR A C 1
ATOM 1517 O O . TYR A 1 188 ? -4.092 5.517 17.570 1.00 95.38 188 TYR A O 1
ATOM 1525 N N . THR A 1 189 ? -4.215 4.137 15.817 1.00 95.50 189 THR A N 1
ATOM 1526 C CA . THR A 1 189 ? -3.080 3.308 16.229 1.00 95.50 189 THR A CA 1
ATOM 1527 C C . THR A 1 189 ? -1.761 4.069 16.168 1.00 95.50 189 THR A C 1
ATOM 1529 O O . THR A 1 189 ? -0.982 3.963 17.108 1.00 95.50 189 THR A O 1
ATOM 1532 N N . SER A 1 190 ? -1.526 4.844 15.106 1.00 95.81 190 SER A N 1
ATOM 1533 C CA . SER A 1 190 ? -0.318 5.667 14.951 1.00 95.81 190 SER A CA 1
ATOM 1534 C C . SER A 1 190 ? -0.177 6.672 16.094 1.00 95.81 190 SER A C 1
ATOM 1536 O O . SER A 1 190 ? 0.872 6.733 16.730 1.00 95.81 190 SER A O 1
ATOM 1538 N N . GLU A 1 191 ? -1.255 7.379 16.433 1.00 94.25 191 GLU A N 1
ATOM 1539 C CA . GLU A 1 191 ? -1.262 8.329 17.547 1.00 94.25 191 GLU A CA 1
ATOM 1540 C C . GLU A 1 191 ? -1.095 7.624 18.898 1.00 94.25 191 GLU A C 1
ATOM 1542 O O . GLU A 1 191 ? -0.256 8.014 19.709 1.00 94.25 191 GLU A O 1
ATOM 1547 N N . LYS A 1 192 ? -1.851 6.546 19.136 1.00 94.44 192 LYS A N 1
ATOM 1548 C CA . LYS A 1 192 ? -1.847 5.848 20.427 1.00 94.44 192 LYS A CA 1
ATOM 1549 C C . LYS A 1 192 ? -0.521 5.158 20.739 1.00 94.44 192 LYS A C 1
ATOM 1551 O O . LYS A 1 192 ? -0.147 5.069 21.905 1.00 94.44 192 LYS A O 1
ATOM 1556 N N . LEU A 1 193 ? 0.175 4.662 19.717 1.00 93.56 193 LEU A N 1
ATOM 1557 C CA . LEU A 1 193 ? 1.493 4.038 19.859 1.00 93.56 193 LEU A CA 1
ATOM 1558 C C . LEU A 1 193 ? 2.652 5.020 19.648 1.00 93.56 193 LEU A C 1
ATOM 1560 O O . LEU A 1 193 ? 3.798 4.611 19.817 1.00 93.56 193 LEU A O 1
ATOM 1564 N N . GLN A 1 194 ? 2.365 6.280 19.296 1.00 93.69 194 GLN A N 1
ATOM 1565 C CA . GLN A 1 194 ? 3.361 7.304 18.965 1.00 93.69 194 GLN A CA 1
ATOM 1566 C C . GLN A 1 194 ? 4.359 6.826 17.898 1.00 93.69 194 GLN A C 1
ATOM 1568 O O . GLN A 1 194 ? 5.571 6.974 18.043 1.00 93.69 194 GLN A O 1
ATOM 1573 N N . CYS A 1 195 ? 3.846 6.214 16.828 1.00 94.06 195 CYS A N 1
ATOM 1574 C CA . CYS A 1 195 ? 4.654 5.682 15.733 1.00 94.06 195 CYS A CA 1
ATOM 1575 C C . CYS A 1 195 ? 4.178 6.186 14.369 1.00 94.06 195 CYS A C 1
ATOM 1577 O O . CYS A 1 195 ? 3.048 6.660 14.211 1.00 94.06 195 CYS A O 1
ATOM 1579 N N . ASN A 1 196 ? 5.045 6.060 13.366 1.00 95.12 196 ASN A N 1
ATOM 1580 C CA . ASN A 1 196 ? 4.764 6.536 12.019 1.00 95.12 196 ASN A CA 1
ATOM 1581 C C . ASN A 1 196 ? 3.594 5.769 11.392 1.00 95.12 196 ASN A C 1
ATOM 1583 O O . ASN A 1 196 ? 3.482 4.545 11.504 1.00 95.12 196 ASN A O 1
ATOM 1587 N N . LEU A 1 197 ? 2.732 6.494 10.673 1.00 95.56 197 LEU A N 1
ATOM 1588 C CA . LEU A 1 197 ? 1.574 5.905 9.996 1.00 95.56 197 LEU A CA 1
ATOM 1589 C C . LEU A 1 197 ? 1.987 4.828 8.982 1.00 95.56 197 LEU A C 1
ATOM 1591 O O . LEU A 1 197 ? 1.265 3.845 8.810 1.00 95.56 197 LEU A O 1
ATOM 1595 N N . GLU A 1 198 ? 3.149 4.987 8.346 1.00 95.75 198 GLU A N 1
ATOM 1596 C CA . GLU A 1 198 ? 3.711 3.997 7.426 1.00 95.75 198 GLU A CA 1
ATOM 1597 C C . GLU A 1 198 ? 3.945 2.643 8.107 1.00 95.75 198 GLU A C 1
ATOM 1599 O O . GLU A 1 198 ? 3.552 1.601 7.574 1.00 95.75 198 GLU A O 1
ATOM 1604 N N . ASP A 1 199 ? 4.508 2.641 9.315 1.00 96.12 199 ASP A N 1
ATOM 1605 C CA . ASP A 1 199 ? 4.787 1.412 10.060 1.00 96.12 199 ASP A CA 1
ATOM 1606 C C . ASP A 1 199 ? 3.498 0.732 10.510 1.00 96.12 199 ASP A C 1
ATOM 1608 O O . ASP A 1 199 ? 3.347 -0.486 10.377 1.00 96.12 199 ASP A O 1
ATOM 1612 N N . VAL A 1 200 ? 2.506 1.518 10.934 1.00 96.81 200 VAL A N 1
ATOM 1613 C CA . VAL A 1 200 ? 1.163 0.994 11.205 1.00 96.81 200 VAL A CA 1
ATOM 1614 C C . VAL A 1 200 ? 0.564 0.372 9.945 1.00 96.81 200 VAL A C 1
ATOM 1616 O O . VAL A 1 200 ? 0.023 -0.733 10.002 1.00 96.81 200 VAL A O 1
ATOM 1619 N N . CYS A 1 201 ? 0.685 1.029 8.789 1.00 96.94 201 CYS A N 1
ATOM 1620 C CA . CYS A 1 201 ? 0.197 0.495 7.519 1.00 96.94 201 CYS A CA 1
ATOM 1621 C C . CYS A 1 201 ? 0.889 -0.823 7.144 1.00 96.94 201 CYS A C 1
ATOM 1623 O O . CYS A 1 201 ? 0.205 -1.744 6.688 1.00 96.94 201 CYS A O 1
ATOM 1625 N N . LYS A 1 202 ? 2.203 -0.955 7.379 1.00 96.19 202 LYS A N 1
ATOM 1626 C CA . LYS A 1 202 ? 2.948 -2.216 7.195 1.00 96.19 202 LYS A CA 1
ATOM 1627 C C . LYS A 1 202 ? 2.395 -3.320 8.097 1.00 96.19 202 LYS A C 1
ATOM 1629 O O . LYS A 1 202 ? 2.038 -4.389 7.601 1.00 96.19 202 LYS A O 1
ATOM 1634 N N . VAL A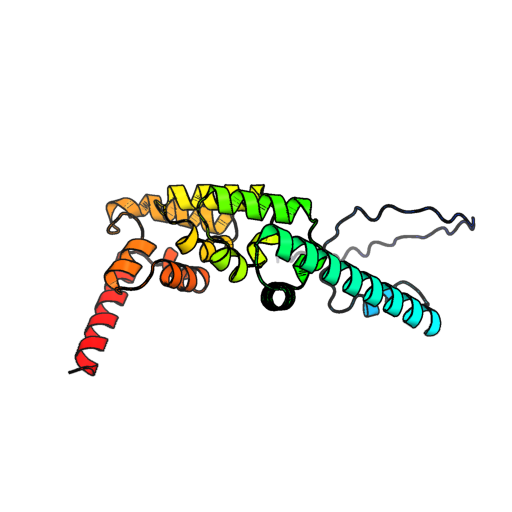 1 203 ? 2.231 -3.048 9.392 1.00 96.62 203 VAL A N 1
ATOM 1635 C CA . VAL A 1 203 ? 1.690 -4.020 10.361 1.00 96.62 203 VAL A CA 1
ATOM 1636 C C . VAL A 1 203 ? 0.272 -4.448 9.978 1.00 96.62 203 VAL A C 1
ATOM 1638 O O . VAL A 1 203 ? -0.039 -5.637 9.975 1.00 96.62 203 VAL A O 1
ATOM 1641 N N . PHE A 1 204 ? -0.593 -3.511 9.593 1.00 96.38 204 PHE A N 1
ATOM 1642 C CA . PHE A 1 204 ? -1.971 -3.809 9.190 1.00 96.38 204 PHE A CA 1
ATOM 1643 C C . PHE A 1 204 ? -2.058 -4.553 7.849 1.00 96.38 204 PHE A C 1
ATOM 1645 O O . PHE A 1 204 ? -2.950 -5.388 7.659 1.00 96.38 204 PHE A O 1
ATOM 1652 N N . GLN A 1 205 ? -1.135 -4.290 6.920 1.00 95.94 205 GLN A N 1
ATOM 1653 C CA . GLN A 1 205 ? -1.018 -5.043 5.670 1.00 95.94 205 GLN A CA 1
ATOM 1654 C C . GLN A 1 205 ? -0.674 -6.516 5.938 1.00 95.94 205 GLN A C 1
ATOM 1656 O O . GLN A 1 205 ? -1.276 -7.406 5.319 1.00 95.94 205 GLN A O 1
ATOM 1661 N N . GLN A 1 206 ? 0.232 -6.765 6.887 1.00 95.81 206 GLN A N 1
ATOM 1662 C CA . GLN A 1 206 ? 0.665 -8.104 7.289 1.00 95.81 206 GLN A CA 1
ATOM 1663 C C . GLN A 1 206 ? -0.421 -8.814 8.113 1.00 95.81 206 GLN A C 1
ATOM 1665 O O . GLN A 1 206 ? -0.812 -9.946 7.817 1.00 95.81 206 GLN A O 1
ATOM 1670 N N . HIS A 1 207 ? -0.996 -8.113 9.090 1.00 95.56 207 HIS A N 1
ATOM 1671 C CA . HIS A 1 207 ? -1.959 -8.630 10.060 1.00 95.56 207 HIS A CA 1
ATOM 1672 C C . HIS A 1 207 ? -3.372 -8.105 9.785 1.00 95.56 207 HIS A C 1
ATOM 1674 O O . HIS A 1 207 ? -3.969 -7.347 10.546 1.00 95.56 207 HIS A O 1
ATOM 1680 N N . LYS A 1 208 ? -3.955 -8.574 8.680 1.00 93.50 208 LYS A N 1
ATOM 1681 C CA . LYS A 1 208 ? -5.256 -8.111 8.151 1.00 93.50 208 LYS A CA 1
ATOM 1682 C C . LYS A 1 208 ? -6.423 -8.210 9.141 1.00 93.50 208 LYS A C 1
ATOM 1684 O O . LYS A 1 208 ? -7.411 -7.497 8.983 1.00 93.50 208 LYS A O 1
ATOM 1689 N N . PHE A 1 209 ? -6.334 -9.092 10.138 1.00 94.06 209 PHE A N 1
ATOM 1690 C CA . PHE A 1 209 ? -7.361 -9.250 11.168 1.00 94.06 209 PHE A CA 1
ATOM 1691 C C . PHE A 1 209 ? -7.530 -7.987 12.036 1.00 94.06 209 PHE A C 1
ATOM 1693 O O . PHE A 1 209 ? -8.604 -7.773 12.602 1.00 94.06 209 PHE A O 1
ATOM 1700 N N . LEU A 1 210 ? -6.511 -7.118 12.103 1.00 94.94 210 LEU A N 1
ATOM 1701 C CA . LEU A 1 210 ? -6.549 -5.854 12.848 1.00 94.94 210 LEU A CA 1
ATOM 1702 C C . LEU A 1 210 ? -7.620 -4.888 12.319 1.00 94.94 210 LEU A C 1
ATOM 1704 O O . LEU A 1 210 ? -8.164 -4.083 13.074 1.00 94.94 210 LEU A O 1
ATOM 1708 N N . PHE A 1 211 ? -7.997 -5.009 11.043 1.00 92.69 211 PHE A N 1
ATOM 1709 C CA . PHE A 1 211 ? -9.121 -4.260 10.479 1.00 92.69 211 PHE A CA 1
ATOM 1710 C C . PHE A 1 211 ? -10.491 -4.814 10.890 1.00 92.69 211 PHE A C 1
ATOM 1712 O O . PHE A 1 211 ? -11.472 -4.081 10.841 1.00 92.69 211 PHE A O 1
ATOM 1719 N N . THR A 1 212 ? -10.585 -6.096 11.253 1.00 91.19 212 THR A N 1
ATOM 1720 C CA . THR A 1 212 ? -11.872 -6.801 11.399 1.00 91.19 212 THR A CA 1
ATOM 1721 C C . THR A 1 212 ? -12.291 -7.056 12.840 1.00 91.19 212 THR A C 1
ATOM 1723 O O . THR A 1 212 ? -13.481 -7.215 13.092 1.00 91.19 212 THR A O 1
ATOM 1726 N N . ILE A 1 213 ? -11.351 -7.114 13.792 1.00 93.88 213 ILE A N 1
ATOM 1727 C CA . ILE A 1 213 ? -11.689 -7.239 15.223 1.00 93.88 213 ILE A CA 1
ATOM 1728 C C . ILE A 1 213 ? -12.600 -6.068 15.622 1.00 93.88 213 ILE A C 1
ATOM 1730 O O . ILE A 1 213 ? -12.277 -4.948 15.241 1.00 93.88 213 ILE A O 1
ATOM 1734 N N . PRO A 1 214 ? -13.687 -6.254 16.394 1.00 93.56 214 PRO A N 1
ATOM 1735 C CA . PRO A 1 214 ? -14.510 -5.138 16.867 1.00 93.56 214 PRO A CA 1
ATOM 1736 C C . PRO A 1 214 ? -13.678 -4.056 17.563 1.00 93.56 214 PRO A C 1
ATOM 1738 O O . PRO A 1 214 ? -12.819 -4.379 18.386 1.00 93.56 214 PRO A O 1
ATOM 1741 N N . PHE A 1 215 ? -13.929 -2.780 17.252 1.00 95.06 215 PHE A N 1
ATOM 1742 C CA . PHE A 1 215 ? -13.060 -1.693 17.713 1.00 95.06 215 PHE A CA 1
ATOM 1743 C C . PHE A 1 215 ? -12.886 -1.630 19.241 1.00 95.06 215 PHE A C 1
ATOM 1745 O O . PHE A 1 215 ? -11.772 -1.401 19.696 1.00 95.06 215 PHE A O 1
ATOM 1752 N N . ASP A 1 216 ? -13.926 -1.913 20.037 1.00 94.56 216 ASP A N 1
ATOM 1753 C CA . ASP A 1 216 ? -13.808 -1.921 21.510 1.00 94.56 216 ASP A CA 1
ATOM 1754 C C . ASP A 1 216 ? -12.768 -2.921 21.990 1.00 94.56 216 ASP A C 1
ATOM 1756 O O . ASP A 1 216 ? -11.915 -2.605 22.814 1.00 94.56 216 ASP A O 1
ATOM 1760 N N . ARG A 1 217 ? -12.815 -4.134 21.428 1.00 95.50 217 ARG A N 1
ATOM 1761 C CA . ARG A 1 217 ? -11.864 -5.192 21.755 1.00 95.50 217 ARG A CA 1
ATOM 1762 C C . ARG A 1 217 ? -10.461 -4.793 21.315 1.00 95.50 217 ARG A C 1
ATOM 1764 O O . ARG A 1 217 ? -9.515 -4.995 22.064 1.00 95.50 217 ARG A O 1
ATOM 1771 N N . PHE A 1 218 ? -10.331 -4.217 20.121 1.00 95.44 218 PHE A N 1
ATOM 1772 C CA . PHE A 1 218 ? -9.051 -3.720 19.623 1.00 95.44 218 PHE A CA 1
ATOM 1773 C C . PHE A 1 218 ? -8.453 -2.651 20.553 1.00 95.44 218 PHE A C 1
ATOM 1775 O O . PHE A 1 218 ? -7.289 -2.757 20.935 1.00 95.44 218 PHE A O 1
ATOM 1782 N N . SER A 1 219 ? -9.253 -1.663 20.967 1.00 95.56 219 SER A N 1
ATOM 1783 C CA . SER A 1 219 ? -8.817 -0.611 21.888 1.00 95.56 219 SER A CA 1
ATOM 1784 C C . SER A 1 219 ? -8.430 -1.169 23.254 1.00 95.56 219 SER A C 1
ATOM 1786 O O . SER A 1 219 ? -7.348 -0.858 23.738 1.00 95.56 219 SER A O 1
ATOM 1788 N N . ALA A 1 220 ? -9.268 -2.024 23.845 1.00 95.56 220 ALA A N 1
ATOM 1789 C CA . ALA A 1 220 ? -9.013 -2.602 25.161 1.00 95.56 220 ALA A CA 1
ATOM 1790 C C . ALA A 1 220 ? -7.715 -3.426 25.194 1.00 95.56 220 ALA A C 1
ATOM 1792 O O . ALA A 1 220 ? -6.954 -3.342 26.155 1.00 95.56 220 ALA A O 1
ATOM 1793 N N . ILE A 1 221 ? -7.429 -4.182 24.126 1.00 94.06 221 ILE A N 1
ATOM 1794 C CA . ILE A 1 221 ? -6.161 -4.914 23.992 1.00 94.06 221 ILE A CA 1
ATOM 1795 C C . ILE A 1 221 ? -4.981 -3.938 23.938 1.00 94.06 221 ILE A C 1
ATOM 1797 O O . ILE A 1 221 ? -3.992 -4.145 24.634 1.00 94.06 221 ILE A O 1
ATOM 1801 N N . MET A 1 222 ? -5.081 -2.866 23.145 1.00 93.69 222 MET A N 1
ATOM 1802 C CA . MET A 1 222 ? -4.022 -1.853 23.060 1.00 93.69 222 MET A CA 1
ATOM 1803 C C . MET A 1 222 ? -3.755 -1.193 24.420 1.00 93.69 222 MET A C 1
ATOM 1805 O O . MET A 1 222 ? -2.599 -1.033 24.801 1.00 93.69 222 MET A O 1
ATOM 1809 N N . ASP A 1 223 ? -4.809 -0.851 25.164 1.00 94.25 223 ASP A N 1
ATOM 1810 C CA . ASP A 1 223 ? -4.698 -0.263 26.503 1.00 94.25 223 ASP A CA 1
ATOM 1811 C C . ASP A 1 223 ? -4.002 -1.206 27.488 1.00 94.25 223 ASP A C 1
ATOM 1813 O O . ASP A 1 223 ? -3.061 -0.805 28.175 1.00 94.25 223 ASP A O 1
ATOM 1817 N N . LEU A 1 224 ? -4.400 -2.481 27.503 1.00 94.31 224 LEU A N 1
ATOM 1818 C CA . LEU A 1 224 ? -3.803 -3.497 28.368 1.00 94.31 224 LEU A CA 1
ATOM 1819 C C . LEU A 1 224 ? -2.303 -3.675 28.089 1.00 94.31 224 LEU A C 1
ATOM 1821 O O . LEU A 1 224 ? -1.499 -3.690 29.023 1.00 94.31 224 LEU A O 1
ATOM 1825 N N . LEU A 1 225 ? -1.914 -3.763 26.813 1.00 90.44 225 LEU A N 1
ATOM 1826 C CA . LEU A 1 225 ? -0.512 -3.945 26.416 1.00 90.44 225 LEU A CA 1
ATOM 1827 C C . LEU A 1 225 ? 0.360 -2.729 26.771 1.00 90.44 225 LEU A C 1
ATOM 1829 O O . LEU A 1 225 ? 1.508 -2.888 27.190 1.00 90.44 225 LEU A O 1
ATOM 1833 N N . LEU A 1 226 ? -0.176 -1.510 26.650 1.00 91.12 226 LEU A N 1
ATOM 1834 C CA . LEU A 1 226 ? 0.555 -0.289 27.003 1.00 91.12 226 LEU A CA 1
ATOM 1835 C C . LEU A 1 226 ? 0.757 -0.135 28.516 1.00 91.12 226 LEU A C 1
ATOM 1837 O O . LEU A 1 226 ? 1.804 0.359 28.941 1.00 91.12 226 LEU A O 1
ATOM 1841 N N . VAL A 1 227 ? -0.205 -0.574 29.335 1.00 88.62 227 VAL A N 1
ATOM 1842 C CA . VAL A 1 227 ? -0.065 -0.578 30.802 1.00 88.62 227 VAL A CA 1
ATOM 1843 C C . VAL A 1 227 ? 1.039 -1.539 31.242 1.00 88.62 227 VAL A C 1
ATOM 1845 O O . VAL A 1 227 ? 1.895 -1.161 32.040 1.00 88.62 227 VAL A O 1
ATOM 1848 N N . GLN A 1 228 ? 1.078 -2.749 30.679 1.00 80.25 228 GLN A N 1
ATOM 1849 C CA . GLN A 1 228 ? 2.114 -3.734 31.007 1.00 80.25 228 GLN A CA 1
ATOM 1850 C C . GLN A 1 228 ? 3.522 -3.236 30.668 1.00 80.25 228 GLN A C 1
ATOM 1852 O O . GLN A 1 228 ? 4.437 -3.410 31.469 1.00 80.25 228 GLN A O 1
ATOM 1857 N N . LYS A 1 229 ? 3.693 -2.546 29.531 1.00 78.25 229 LYS A N 1
ATOM 1858 C CA . LYS A 1 229 ? 4.984 -1.948 29.158 1.00 78.25 229 LYS A CA 1
ATOM 1859 C C . LYS A 1 229 ? 5.487 -0.962 30.219 1.00 78.25 229 LYS A C 1
ATOM 1861 O O . LYS A 1 229 ? 6.669 -0.979 30.552 1.00 78.25 229 LYS A O 1
ATOM 1866 N N . LYS A 1 230 ? 4.598 -0.122 30.763 1.00 73.31 230 LYS A N 1
ATOM 1867 C CA . LYS A 1 230 ? 4.957 0.846 31.813 1.00 73.31 230 LYS A CA 1
ATOM 1868 C C . LYS A 1 230 ? 5.395 0.158 33.107 1.00 73.31 230 LYS A C 1
ATOM 1870 O O . LYS A 1 230 ? 6.343 0.620 33.723 1.00 73.31 230 LYS A O 1
ATOM 1875 N N . LEU A 1 231 ? 4.754 -0.953 33.476 1.00 66.94 231 LEU A N 1
ATOM 1876 C CA . LEU A 1 231 ? 5.093 -1.724 34.681 1.00 66.94 231 LEU A CA 1
ATOM 1877 C C . LEU A 1 231 ? 6.426 -2.479 34.581 1.00 66.94 231 LEU A C 1
ATOM 1879 O O . LEU A 1 231 ? 6.987 -2.834 35.605 1.00 66.94 231 LEU A O 1
ATOM 1883 N N . GLN A 1 232 ? 6.924 -2.747 33.372 1.00 60.81 232 GLN A N 1
ATOM 1884 C CA . GLN A 1 232 ? 8.213 -3.421 33.158 1.00 60.81 232 GLN A CA 1
ATOM 1885 C C . GLN A 1 232 ? 9.395 -2.450 33.017 1.00 60.81 232 GLN A C 1
ATOM 1887 O O . GLN A 1 232 ? 10.539 -2.892 32.976 1.00 60.81 232 GLN A O 1
ATOM 1892 N N . SER A 1 233 ? 9.126 -1.148 32.878 1.00 65.31 233 SER A N 1
ATOM 1893 C CA . SER A 1 233 ? 10.149 -0.110 32.666 1.00 65.31 233 SER A CA 1
ATOM 1894 C C . SER A 1 233 ? 10.377 0.782 33.894 1.00 65.31 233 SER A C 1
ATOM 1896 O O . SER A 1 233 ? 11.159 1.726 33.802 1.00 65.31 233 SER A O 1
ATOM 1898 N N . GLY A 1 234 ? 9.664 0.528 34.995 1.00 49.31 234 GLY A N 1
ATOM 1899 C CA . GLY A 1 234 ? 9.852 1.169 36.300 1.00 49.31 234 GLY A CA 1
ATOM 1900 C C . GLY A 1 234 ? 10.315 0.145 37.317 1.00 49.31 234 GLY A C 1
ATOM 1901 O O . GLY A 1 234 ? 11.127 0.533 38.180 1.00 49.31 234 GLY A O 1
#

InterPro domains:
  IPR003690 Transcription termination factor, mitochondrial/chloroplastic [PTHR15437] (108-226)
  IPR003690 Transcription termination factor, mitochondrial/chloroplastic [SM00733] (89-119)
  IPR003690 Transcription termination factor, mitochondrial/chloroplastic [SM00733] (120-150)
  IPR038538 MTERF superfamily, mitochondrial/chloroplastic [G3DSA:1.25.70.10] (46-233)

Organism: NCBI:txid105785

pLDDT: mean 77.7, std 23.99, range [25.45, 97.0]

Sequence (234 aa):
MGSVPVFVNRVIQISNSISKTNVISRIPLCNRISIRVASQSLLIRELTSVNDDDLYEINDLYERDREYNKKATVSMLMELLECPVKEVESMVQRCPELKFVSSKNMQCNIQFFKEKGVSEEVLYHNPWLLKYKTGSLSYKLNILEKMKLADISAVIPLLQLPVPKLRNFESLTKKESRKVPHGNRLKYTSEKLQCNLEDVCKVFQQHKFLFTIPFDRFSAIMDLLLVQKKLQSG